Protein AF-A0A1E5WFD7-F1 (afdb_monomer)

Organism: NCBI:txid888268

Solvent-accessible surface area (backbone atoms only — not comparable to full-atom values): 12133 Å² total; per-residue (Å²): 139,82,85,80,78,78,79,80,75,82,78,75,77,78,77,78,90,67,74,47,68,51,77,44,52,52,82,77,64,54,79,70,51,54,61,57,64,73,67,52,56,92,53,47,48,76,47,72,41,74,71,64,92,62,88,88,55,60,92,83,55,53,69,64,49,52,51,46,49,49,51,62,66,36,44,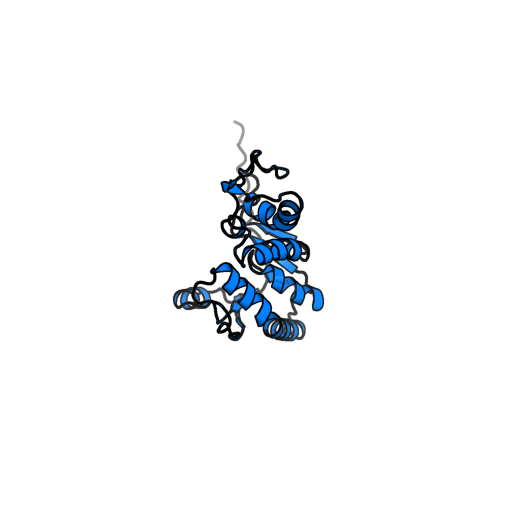66,55,52,43,54,51,53,51,55,41,50,73,37,97,84,40,63,85,63,45,76,29,47,77,80,36,33,69,54,35,59,48,29,58,78,69,74,30,51,23,30,34,40,33,88,57,56,70,67,61,53,51,50,42,51,39,30,48,54,50,57,74,78,47,89,70,49,34,61,70,48,92,64,59,47,77,50,92,98,52,74,74,38,50,36,65,74,50,64,73,64,56,59,41,75,85,44,82,45,20,65,52,49,34,49,47,14,60,31,52,73,62,40,79,44,77,48,61,68,73,58,92,93,109

Secondary structure (DSSP, 8-state):
-PPPPPPPPPPPP------EEEEEEGGG--HHHHHHHHT--TTEEEEEEPP---TTS-TT--HHHHHHHHHHHTHHHHHHHHHHHHTSTT--S-EEEETT-GGGHHHHHHHT--EEEEESS-HHHHHHHHHHHHHHHH--S-GGG-SS-B--TTS--B-GGGS-GGGS-TTSTHHHHHHHHHHHGGG-SEEEES--TT-

Foldseek 3Di:
DDDDDDDDDDDDPDPDPAAEEAEEEPVPDDPVVVVVQVPDDPSYHYDYQYDDDDPPDDPPADPLVVLLVSLQRSLVSLLVVLVVQCPDPSHAQAAEAELSNLVNLVSCVVVVHAYEYEYADDPVLSQCLLCLLVCVVVDDDFQQPDPFFDDDVPDDTHRSVRHDPLRRDCPRPSSVVSSVSSVSNVSHPYYHYPDDPVD

Nearest PDB structures (foldseek):
  6su7-assembly2_B  TM=9.055E-01  e=6.006E-18  Persicaria tinctoria
  5nlm-assembly1_A  TM=9.200E-01  e=1.349E-17  Persicaria tinctoria
  6su7-assembly4_D  TM=9.038E-01  e=6.802E-18  Persicaria tinctoria
  6su7-assembly3_C  TM=9.141E-01  e=2.513E-17  Persicaria tinctoria
  6su6-assembly1_A  TM=9.104E-01  e=4.134E-17  Persicaria tinctoria

Mean predicted aligned error: 6.5 Å

Structure (mmCIF, N/CA/C/O backbone):
data_AF-A0A1E5WFD7-F1
#
_entry.id   AF-A0A1E5WFD7-F1
#
loop_
_atom_site.group_PDB
_atom_site.id
_atom_site.type_symbol
_atom_site.label_atom_id
_atom_site.label_alt_id
_atom_site.label_comp_id
_atom_site.label_asym_id
_atom_site.label_entity_id
_atom_site.label_seq_id
_atom_site.pdbx_PDB_ins_code
_atom_site.Cartn_x
_atom_site.Cartn_y
_atom_site.Cartn_z
_atom_site.occupancy
_atom_site.B_iso_or_equiv
_atom_site.auth_seq_id
_atom_site.auth_comp_id
_atom_site.auth_asym_id
_atom_site.auth_atom_id
_atom_site.pdbx_PDB_model_num
ATOM 1 N N . MET A 1 1 ? -46.284 -15.825 -39.520 1.00 42.00 1 MET A N 1
ATOM 2 C CA . MET A 1 1 ? -44.933 -16.417 -39.403 1.00 42.00 1 MET A CA 1
ATOM 3 C C . MET A 1 1 ? -43.915 -15.285 -39.326 1.00 42.00 1 MET A C 1
ATOM 5 O O . MET A 1 1 ? -43.498 -14.784 -40.360 1.00 42.00 1 MET A O 1
ATOM 9 N N . GLY A 1 2 ? -43.593 -14.813 -38.119 1.00 42.94 2 GLY A N 1
ATOM 10 C CA . GLY A 1 2 ? -42.556 -13.797 -37.905 1.00 42.94 2 GLY A CA 1
ATOM 11 C C . GLY A 1 2 ? -41.235 -14.486 -37.580 1.00 42.94 2 GLY A C 1
ATOM 12 O O . GLY A 1 2 ? -41.178 -15.256 -36.626 1.00 42.94 2 GLY A O 1
ATOM 13 N N . ARG A 1 3 ? -40.200 -14.274 -38.401 1.00 46.56 3 ARG A N 1
ATOM 14 C CA . ARG A 1 3 ? -38.854 -14.805 -38.147 1.00 46.56 3 ARG A CA 1
ATOM 15 C C . ARG A 1 3 ? -38.236 -14.051 -36.972 1.00 46.56 3 ARG A C 1
ATOM 17 O O . ARG A 1 3 ? -38.082 -12.836 -37.035 1.00 46.56 3 ARG A O 1
ATOM 24 N N . GLN A 1 4 ? -37.886 -14.784 -35.924 1.00 46.12 4 GLN A N 1
ATOM 25 C CA . GLN A 1 4 ? -37.146 -14.269 -34.781 1.00 46.12 4 GLN A CA 1
ATOM 26 C C . GLN A 1 4 ? -35.671 -14.156 -35.184 1.00 46.12 4 GLN A C 1
ATOM 28 O O . GLN A 1 4 ? -35.048 -15.151 -35.555 1.00 46.12 4 GLN A O 1
ATOM 33 N N . ALA A 1 5 ? -35.150 -12.930 -35.198 1.00 55.56 5 ALA A N 1
ATOM 34 C CA . ALA A 1 5 ? -33.747 -12.663 -35.478 1.00 55.56 5 ALA A CA 1
ATOM 35 C C . ALA A 1 5 ? -32.891 -13.198 -34.325 1.00 55.56 5 ALA A C 1
ATOM 37 O O . ALA A 1 5 ? -33.156 -12.927 -33.154 1.00 55.56 5 ALA A O 1
ATOM 38 N N . THR A 1 6 ? -31.886 -13.993 -34.671 1.00 55.56 6 THR A N 1
ATOM 39 C CA . THR A 1 6 ? -30.896 -14.529 -33.740 1.00 55.56 6 THR A CA 1
ATOM 40 C C . THR A 1 6 ? -30.036 -13.369 -33.221 1.00 55.56 6 THR A C 1
ATOM 42 O O . THR A 1 6 ? -29.597 -12.555 -34.036 1.00 55.56 6 THR A O 1
ATOM 45 N N . PRO A 1 7 ? -29.801 -13.245 -31.902 1.00 57.97 7 PRO A N 1
ATOM 46 C CA . PRO A 1 7 ? -2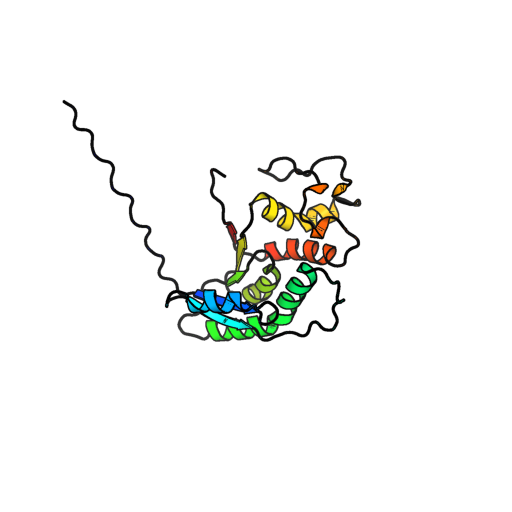8.937 -12.195 -31.376 1.00 57.97 7 PRO A CA 1
ATOM 47 C C . PRO A 1 7 ? -27.492 -12.392 -31.867 1.00 57.97 7 PRO A C 1
ATOM 49 O O . PRO A 1 7 ? -27.064 -13.538 -32.047 1.00 57.97 7 PRO A O 1
ATOM 52 N N . PRO A 1 8 ? -26.738 -11.302 -32.105 1.00 56.16 8 PRO A N 1
ATOM 53 C CA . PRO A 1 8 ? -25.340 -11.399 -32.497 1.00 56.16 8 PRO A CA 1
ATOM 54 C C . PRO A 1 8 ? -24.533 -12.090 -31.394 1.00 56.16 8 PRO A C 1
ATOM 56 O O . PRO A 1 8 ? -24.777 -11.892 -30.202 1.00 56.16 8 PRO A O 1
ATOM 59 N N . ALA A 1 9 ? -23.582 -12.927 -31.809 1.00 54.81 9 ALA A N 1
ATOM 60 C CA . ALA A 1 9 ? -22.639 -13.560 -30.900 1.00 54.81 9 ALA A CA 1
ATOM 61 C C . ALA A 1 9 ? -21.872 -12.484 -30.108 1.00 54.81 9 ALA A C 1
ATOM 63 O O . ALA A 1 9 ? -21.576 -11.428 -30.674 1.00 54.81 9 ALA A O 1
ATOM 64 N N . PRO A 1 10 ? -21.538 -12.733 -28.830 1.00 54.09 10 PRO A N 1
ATOM 65 C CA . PRO A 1 10 ? -20.764 -11.786 -28.042 1.00 54.09 10 PRO A CA 1
ATOM 66 C C . PRO A 1 10 ? -19.432 -11.508 -28.744 1.00 54.09 10 PRO A C 1
ATOM 68 O O . PRO A 1 10 ? -18.688 -12.435 -29.080 1.00 54.09 10 PRO A O 1
ATOM 71 N N . GLU A 1 11 ? -19.150 -10.228 -28.983 1.00 48.81 11 GLU A N 1
ATOM 72 C CA . GLU A 1 11 ? -17.837 -9.770 -29.425 1.00 48.81 11 GLU A CA 1
ATOM 73 C C . GLU A 1 11 ? -16.795 -10.292 -28.433 1.00 48.81 11 GLU A C 1
ATOM 75 O O . GLU A 1 11 ? -16.902 -10.079 -27.222 1.00 48.81 11 GLU A O 1
ATOM 80 N N . LYS A 1 12 ? -15.795 -11.025 -28.938 1.00 46.66 12 LYS A N 1
ATOM 81 C CA . LYS A 1 12 ? -14.638 -11.393 -28.122 1.00 46.66 12 LYS A CA 1
ATOM 82 C C . LYS A 1 12 ? -14.028 -10.092 -27.597 1.00 46.66 12 LYS A C 1
ATOM 84 O O . LYS A 1 12 ? -13.727 -9.231 -28.426 1.00 46.66 12 LYS A O 1
ATOM 89 N N . PRO A 1 13 ? -13.807 -9.946 -26.279 1.00 46.72 13 PRO A N 1
ATOM 90 C CA . PRO A 1 13 ? -13.115 -8.778 -25.764 1.00 46.72 13 PRO A CA 1
ATOM 91 C C . PRO A 1 13 ? -11.770 -8.684 -26.481 1.00 46.72 13 PRO A C 1
ATOM 93 O O . PRO A 1 13 ? -11.020 -9.664 -26.541 1.00 46.72 13 PRO A O 1
ATOM 96 N N . SER A 1 14 ? -11.494 -7.531 -27.090 1.00 46.81 14 SER A N 1
ATOM 97 C CA . SER A 1 14 ? -10.182 -7.243 -27.651 1.00 46.81 14 SER A CA 1
ATOM 98 C C . SER A 1 14 ? -9.171 -7.420 -26.526 1.00 46.81 14 SER A C 1
ATOM 100 O O . SER A 1 14 ? -9.198 -6.660 -25.557 1.00 46.81 14 SER A O 1
ATOM 102 N N . ALA A 1 15 ? -8.323 -8.444 -26.606 1.00 60.88 15 ALA A N 1
ATOM 103 C CA . ALA A 1 15 ? -7.254 -8.616 -25.638 1.00 60.88 15 ALA A CA 1
ATOM 104 C C . ALA A 1 15 ? -6.396 -7.348 -25.687 1.00 60.88 15 ALA A C 1
ATOM 106 O O . ALA A 1 15 ? -5.788 -7.051 -26.717 1.00 60.88 15 ALA A O 1
ATOM 107 N N . HIS A 1 16 ? -6.400 -6.566 -24.609 1.00 62.38 16 HIS A N 1
ATOM 108 C CA . HIS A 1 16 ? -5.497 -5.433 -24.501 1.00 62.38 16 HIS A CA 1
ATOM 109 C C . HIS A 1 16 ? -4.071 -5.983 -24.582 1.00 62.38 16 HIS A C 1
ATOM 111 O O . HIS A 1 16 ? -3.654 -6.773 -23.737 1.00 62.38 16 HIS A O 1
ATOM 117 N N . VAL A 1 17 ? -3.340 -5.614 -25.633 1.00 77.50 17 VAL A N 1
ATOM 118 C CA . VAL A 1 17 ? -1.953 -6.043 -25.824 1.00 77.50 17 VAL A CA 1
ATOM 119 C C . VAL A 1 17 ? -1.075 -5.143 -24.961 1.00 77.50 17 VAL A C 1
ATOM 121 O O . VAL A 1 17 ? -0.562 -4.131 -25.429 1.00 77.50 17 VAL A O 1
ATOM 124 N N . PHE A 1 18 ? -0.945 -5.483 -23.681 1.00 85.06 18 PHE A N 1
ATOM 125 C CA . PHE A 1 18 ? 0.038 -4.878 -22.787 1.00 85.06 18 PHE A CA 1
ATOM 126 C C . PHE A 1 18 ? 1.002 -5.940 -22.264 1.00 85.06 18 PHE A C 1
ATOM 128 O O . PHE A 1 18 ? 0.653 -7.112 -22.109 1.00 85.06 18 PHE A O 1
ATOM 135 N N . THR A 1 19 ? 2.235 -5.519 -22.003 1.00 93.56 19 THR A N 1
ATOM 136 C CA . THR A 1 19 ? 3.208 -6.302 -21.242 1.00 93.56 19 THR A CA 1
ATOM 137 C C . THR A 1 19 ? 3.147 -5.892 -19.781 1.00 93.56 19 THR A C 1
ATOM 139 O O . THR A 1 19 ? 2.908 -4.723 -19.479 1.00 93.56 19 THR A O 1
ATOM 142 N N . ALA A 1 20 ? 3.408 -6.826 -18.876 1.00 95.56 20 ALA A N 1
ATOM 143 C CA . ALA A 1 20 ? 3.453 -6.551 -17.447 1.00 95.56 20 ALA A CA 1
ATOM 144 C C . ALA A 1 20 ? 4.759 -7.054 -16.831 1.00 95.56 20 ALA A C 1
ATOM 146 O O . ALA A 1 20 ? 5.360 -8.023 -17.300 1.00 95.56 20 ALA A O 1
ATOM 147 N N . THR A 1 21 ? 5.174 -6.409 -15.746 1.00 96.69 21 THR A N 1
ATOM 148 C CA . THR A 1 21 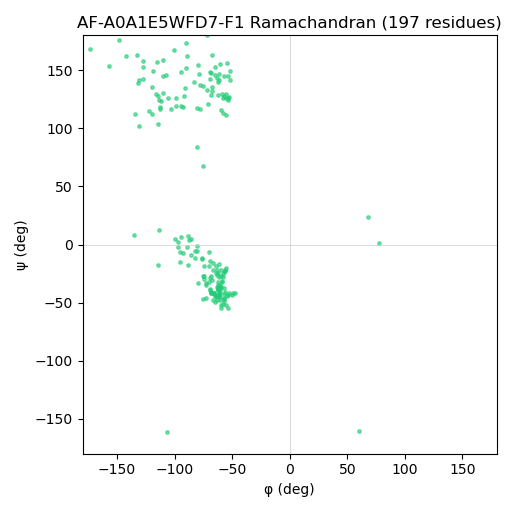? 6.221 -6.916 -14.860 1.00 96.69 21 THR A CA 1
ATOM 149 C C . THR A 1 21 ? 5.633 -7.031 -13.466 1.00 96.69 21 THR A C 1
ATOM 151 O O . THR A 1 21 ? 5.273 -6.023 -12.862 1.00 96.69 21 THR A O 1
ATOM 154 N N . LEU A 1 22 ? 5.522 -8.255 -12.958 1.00 96.19 22 LEU A N 1
ATOM 155 C CA . LEU A 1 22 ? 5.117 -8.496 -11.582 1.00 96.19 22 LEU A CA 1
ATOM 156 C C . LEU A 1 22 ? 6.328 -8.300 -10.669 1.00 96.19 22 LEU A C 1
ATOM 158 O O . LEU A 1 22 ? 7.329 -9.007 -10.794 1.00 96.19 22 LEU A O 1
ATOM 162 N N . VAL A 1 23 ? 6.236 -7.321 -9.774 1.00 96.62 23 VAL A N 1
ATOM 163 C CA . VAL A 1 23 ? 7.294 -6.996 -8.816 1.00 96.62 23 VAL A CA 1
ATOM 164 C C . VAL A 1 23 ? 6.957 -7.633 -7.474 1.00 96.62 23 VAL A C 1
ATOM 166 O O . VAL A 1 23 ? 5.927 -7.320 -6.884 1.00 96.62 23 VAL A O 1
ATOM 169 N N . THR A 1 24 ? 7.816 -8.524 -6.987 1.00 95.38 24 THR A N 1
ATOM 170 C CA . THR A 1 24 ? 7.632 -9.225 -5.708 1.00 95.38 24 THR A CA 1
ATOM 171 C C . THR A 1 24 ? 8.712 -8.839 -4.705 1.00 95.38 24 THR A C 1
ATOM 173 O O . THR A 1 24 ? 9.811 -8.440 -5.084 1.00 95.38 24 THR A O 1
ATOM 176 N N . TYR A 1 25 ? 8.437 -9.004 -3.413 1.00 95.75 25 TYR A N 1
ATOM 177 C CA . TYR A 1 25 ? 9.405 -8.766 -2.339 1.00 95.75 25 TYR A CA 1
ATOM 178 C C . TYR A 1 25 ? 10.020 -10.091 -1.892 1.00 95.75 25 TYR A C 1
ATOM 180 O O . TYR A 1 25 ? 9.277 -10.997 -1.517 1.00 95.75 25 TYR A O 1
ATOM 188 N N . ALA A 1 26 ? 11.352 -10.208 -1.890 1.00 94.38 26 ALA A N 1
ATOM 189 C CA . ALA A 1 26 ? 12.025 -11.434 -1.448 1.00 94.38 26 ALA A CA 1
ATOM 190 C C . ALA A 1 26 ? 11.623 -11.839 -0.016 1.00 94.38 26 ALA A C 1
ATOM 192 O O . ALA A 1 26 ? 11.297 -13.001 0.212 1.00 94.38 26 ALA A O 1
ATOM 193 N N . ASN A 1 27 ? 11.497 -10.865 0.901 1.00 94.25 27 ASN A N 1
ATOM 194 C CA . ASN A 1 27 ? 11.049 -11.083 2.286 1.00 94.25 27 ASN A CA 1
ATOM 195 C C . ASN A 1 27 ? 9.674 -11.767 2.415 1.00 94.25 27 ASN A C 1
ATOM 197 O O . ASN A 1 27 ? 9.360 -12.293 3.478 1.00 94.25 27 ASN A O 1
ATOM 201 N N . LEU A 1 28 ? 8.828 -11.686 1.382 1.00 89.69 28 LEU A N 1
ATOM 202 C CA . LEU A 1 28 ? 7.449 -12.188 1.379 1.00 89.69 28 LEU A CA 1
ATOM 203 C C . LEU A 1 28 ? 7.269 -13.362 0.398 1.00 89.69 28 LEU A C 1
ATOM 205 O O . LEU A 1 28 ? 6.142 -13.731 0.067 1.00 89.69 28 LEU A O 1
ATOM 209 N N . SER A 1 29 ? 8.367 -13.933 -0.112 1.00 86.44 29 SER A N 1
ATOM 210 C CA . SER A 1 29 ? 8.322 -15.061 -1.044 1.00 86.44 29 SER A CA 1
ATOM 211 C C . SER A 1 29 ? 8.074 -16.390 -0.323 1.00 86.44 29 SER A C 1
ATOM 213 O O . SER A 1 29 ? 8.551 -16.612 0.786 1.00 86.44 29 SER A O 1
ATOM 215 N N . SER A 1 30 ? 7.358 -17.300 -0.983 1.00 81.06 30 SER A N 1
ATOM 216 C CA . SER A 1 30 ? 7.124 -18.675 -0.534 1.00 81.06 30 SER A CA 1
ATOM 217 C C . SER A 1 30 ? 7.380 -19.657 -1.684 1.00 81.06 30 SER A C 1
ATOM 219 O O . SER A 1 30 ? 7.403 -19.264 -2.854 1.00 81.06 30 SER A O 1
ATOM 221 N N . ALA A 1 31 ? 7.558 -20.945 -1.369 1.00 76.12 31 ALA A N 1
ATOM 222 C CA . ALA A 1 31 ? 7.764 -21.989 -2.379 1.00 76.12 31 ALA A CA 1
ATOM 223 C C . ALA A 1 31 ? 6.615 -22.047 -3.406 1.00 76.12 31 ALA A C 1
ATOM 225 O O . ALA A 1 31 ? 6.857 -22.199 -4.606 1.00 76.12 31 ALA A O 1
ATOM 226 N N . ASP A 1 32 ? 5.379 -21.839 -2.950 1.00 76.12 32 ASP A N 1
ATOM 227 C CA . ASP A 1 32 ? 4.180 -21.899 -3.788 1.00 76.12 32 ASP A CA 1
ATOM 228 C C . ASP A 1 32 ? 4.125 -20.751 -4.809 1.00 76.12 32 ASP A C 1
ATOM 230 O O . ASP A 1 32 ? 3.656 -20.939 -5.939 1.00 76.12 32 ASP A O 1
ATOM 234 N N . HIS A 1 33 ? 4.691 -19.583 -4.472 1.00 78.19 33 HIS A N 1
ATOM 235 C CA . HIS A 1 33 ? 4.773 -18.447 -5.394 1.00 78.19 33 HIS A CA 1
ATOM 236 C C . HIS A 1 33 ? 5.608 -18.785 -6.633 1.00 78.19 33 HIS A C 1
ATOM 238 O O . HIS A 1 33 ? 5.229 -18.417 -7.744 1.00 78.19 33 HIS A O 1
ATOM 244 N N . HIS A 1 34 ? 6.704 -19.537 -6.483 1.00 75.62 34 HIS A N 1
ATOM 245 C CA . HIS A 1 34 ? 7.595 -19.856 -7.601 1.00 75.62 34 HIS A CA 1
ATOM 246 C C . HIS A 1 34 ? 6.902 -20.664 -8.703 1.00 75.62 34 HIS A C 1
ATOM 248 O O . HIS A 1 34 ? 7.122 -20.393 -9.882 1.00 75.62 34 HIS A O 1
ATOM 254 N N . SER A 1 35 ? 6.034 -21.612 -8.335 1.00 79.50 35 SER A N 1
ATOM 255 C CA . SER A 1 35 ? 5.286 -22.419 -9.309 1.00 79.50 35 SER A CA 1
ATOM 256 C C . SER A 1 35 ? 4.296 -21.577 -10.121 1.00 79.50 35 SER A C 1
ATOM 258 O O . SER A 1 35 ? 4.221 -21.700 -11.343 1.00 79.50 35 SER A O 1
ATOM 260 N N . THR A 1 36 ? 3.602 -20.654 -9.452 1.00 84.19 36 THR A N 1
ATOM 261 C CA . THR A 1 36 ? 2.635 -19.747 -10.081 1.00 84.19 36 THR A CA 1
ATOM 262 C C . THR A 1 36 ? 3.347 -18.781 -11.026 1.00 84.19 36 THR A C 1
ATOM 264 O O . THR A 1 36 ? 2.960 -18.659 -12.188 1.00 84.19 36 THR A O 1
ATOM 267 N N . LEU A 1 37 ? 4.437 -18.157 -10.565 1.00 87.12 37 LEU A N 1
ATOM 268 C CA . LEU A 1 37 ? 5.242 -17.222 -11.357 1.00 87.12 37 LEU A CA 1
ATOM 269 C C . LEU A 1 37 ? 5.887 -17.886 -12.583 1.00 87.12 37 LEU A C 1
ATOM 271 O O . LEU A 1 37 ? 5.984 -17.263 -13.637 1.00 87.12 37 LEU A O 1
ATOM 275 N N . ALA A 1 38 ? 6.284 -19.157 -12.477 1.00 84.44 38 ALA A N 1
ATOM 276 C CA . ALA A 1 38 ? 6.855 -19.911 -13.594 1.00 84.44 38 ALA A CA 1
ATOM 277 C C . ALA A 1 38 ? 5.832 -20.244 -14.698 1.00 84.44 38 ALA A C 1
ATOM 279 O O . ALA A 1 38 ? 6.227 -20.550 -15.821 1.00 84.44 38 ALA A O 1
ATOM 280 N N . SER A 1 39 ? 4.531 -20.184 -14.395 1.00 89.00 39 SER A N 1
ATOM 281 C CA . SER A 1 39 ? 3.442 -20.498 -15.334 1.00 89.00 39 SER A CA 1
ATOM 282 C C . SER A 1 39 ? 2.862 -19.274 -16.059 1.00 89.00 39 SER A C 1
ATOM 284 O O . SER A 1 39 ? 1.861 -19.388 -16.768 1.00 89.00 39 SER A O 1
ATOM 286 N N . LEU A 1 40 ? 3.469 -18.096 -15.876 1.00 92.12 40 LEU A N 1
ATOM 287 C CA . LEU A 1 40 ? 2.955 -16.842 -16.419 1.00 92.12 40 LEU A CA 1
ATOM 288 C C . LEU A 1 40 ? 3.048 -16.781 -17.959 1.00 92.12 40 LEU A C 1
ATOM 290 O O . LEU A 1 40 ? 3.979 -17.330 -18.555 1.00 92.12 40 LEU A O 1
ATOM 294 N N . PRO A 1 41 ? 2.104 -16.092 -18.631 1.00 92.19 41 PRO A N 1
ATOM 295 C CA . PRO A 1 41 ? 2.158 -15.897 -20.076 1.00 92.19 41 PRO A CA 1
ATOM 296 C C . PRO A 1 41 ? 3.425 -15.143 -20.519 1.00 92.19 41 PRO A C 1
ATOM 298 O O . PRO A 1 41 ? 3.925 -14.312 -19.765 1.00 92.19 41 PRO A O 1
ATOM 301 N N . PRO A 1 42 ? 3.888 -15.301 -21.776 1.00 90.38 42 PRO A N 1
ATOM 302 C CA . PRO A 1 42 ? 5.117 -14.658 -22.263 1.00 90.38 42 PRO A CA 1
ATOM 303 C C . PRO A 1 42 ? 5.130 -13.123 -22.207 1.00 90.38 42 PRO A C 1
ATOM 305 O O . PRO A 1 42 ? 6.196 -12.515 -22.233 1.00 90.38 42 PRO A O 1
ATOM 308 N N . CYS A 1 43 ? 3.959 -12.479 -22.162 1.00 90.94 43 CYS A N 1
ATOM 309 C CA . CYS A 1 43 ? 3.842 -11.026 -22.019 1.00 90.94 43 CYS A CA 1
ATOM 310 C C . CYS A 1 43 ? 4.010 -10.534 -20.570 1.00 90.94 43 CYS A C 1
ATOM 312 O O . CYS A 1 43 ? 4.031 -9.323 -20.343 1.00 90.94 43 CYS A O 1
ATOM 314 N N . VAL A 1 44 ? 4.128 -11.445 -19.599 1.00 94.81 44 VAL A N 1
ATOM 315 C CA . VAL A 1 44 ? 4.312 -11.132 -18.184 1.00 94.81 44 VAL A CA 1
ATOM 316 C C . VAL A 1 44 ? 5.705 -11.574 -17.750 1.00 94.81 44 VAL A C 1
ATOM 318 O O . VAL A 1 44 ? 6.055 -12.748 -17.781 1.00 94.81 44 VAL A O 1
ATOM 321 N N . SER A 1 45 ? 6.501 -10.602 -17.326 1.00 94.12 45 SER A N 1
ATOM 322 C CA . SER A 1 45 ? 7.814 -10.803 -16.717 1.00 94.12 45 SER A CA 1
ATOM 323 C C . SER A 1 45 ? 7.726 -10.671 -15.197 1.00 94.12 45 SER A C 1
ATOM 325 O O . SER A 1 45 ? 6.730 -10.186 -14.658 1.00 94.12 45 SER A O 1
ATOM 327 N N . THR A 1 46 ? 8.777 -11.077 -14.491 1.00 95.31 46 THR A N 1
ATOM 328 C CA . THR A 1 46 ? 8.861 -10.968 -13.029 1.00 95.31 46 THR A CA 1
ATOM 329 C C . THR A 1 46 ? 10.143 -10.265 -12.615 1.00 95.31 46 THR A C 1
ATOM 331 O O . THR A 1 46 ? 11.198 -10.518 -13.197 1.00 95.31 46 THR A O 1
ATOM 334 N N . ALA A 1 47 ? 10.072 -9.444 -11.574 1.00 95.62 47 ALA A N 1
ATOM 335 C CA . ALA A 1 47 ? 11.230 -8.856 -10.914 1.00 95.62 47 ALA A CA 1
ATOM 336 C C . ALA A 1 47 ? 11.104 -9.044 -9.400 1.00 95.62 47 ALA A C 1
ATOM 338 O O . ALA A 1 47 ? 10.024 -8.881 -8.838 1.00 95.62 47 ALA A O 1
ATOM 339 N N . VAL A 1 48 ? 12.210 -9.371 -8.736 1.00 96.50 48 VAL A N 1
ATOM 340 C CA . VAL A 1 48 ? 12.237 -9.570 -7.283 1.00 96.50 48 VAL A CA 1
ATOM 341 C C . VAL A 1 48 ? 13.044 -8.445 -6.652 1.00 96.50 48 VAL A C 1
ATOM 343 O O . VAL A 1 48 ? 14.201 -8.229 -7.011 1.00 96.50 48 VAL A O 1
ATOM 346 N N . LEU A 1 49 ? 12.435 -7.720 -5.717 1.00 97.81 49 LEU A N 1
ATOM 347 C CA . LEU A 1 49 ? 13.129 -6.731 -4.907 1.00 97.81 49 LEU A CA 1
ATOM 348 C C . LEU A 1 49 ? 13.977 -7.446 -3.843 1.00 97.81 49 LEU A C 1
ATOM 350 O O . LEU A 1 49 ? 13.473 -8.391 -3.224 1.00 97.81 49 LEU A O 1
ATOM 354 N N . PRO A 1 50 ? 15.232 -7.006 -3.622 1.00 97.56 50 PRO A N 1
ATOM 355 C CA . PRO A 1 50 ? 16.108 -7.570 -2.602 1.00 97.56 50 PRO A CA 1
ATOM 356 C C . PRO A 1 50 ? 15.482 -7.561 -1.209 1.00 97.56 50 PRO A C 1
ATOM 358 O O . PRO A 1 50 ? 14.618 -6.733 -0.909 1.00 97.56 50 PRO A O 1
ATOM 361 N N . GLU A 1 51 ? 15.959 -8.464 -0.354 1.00 97.06 51 GLU A N 1
ATOM 362 C CA . GLU A 1 51 ? 15.550 -8.483 1.044 1.00 97.06 51 GLU A CA 1
ATOM 363 C C . GLU A 1 51 ? 15.959 -7.198 1.762 1.00 97.06 51 GLU A C 1
ATOM 365 O O . GLU A 1 51 ? 17.063 -6.677 1.590 1.00 97.06 51 GLU A O 1
ATOM 370 N N . VAL A 1 52 ? 15.060 -6.717 2.611 1.00 97.94 52 VAL A N 1
ATOM 371 C CA . VAL A 1 52 ? 15.325 -5.633 3.554 1.00 97.94 52 VAL A CA 1
ATOM 372 C C . VAL A 1 52 ? 15.418 -6.200 4.971 1.00 97.94 52 VAL A C 1
ATOM 374 O O . VAL A 1 52 ? 14.708 -7.163 5.278 1.00 97.94 52 VAL A O 1
ATOM 377 N N . PRO A 1 53 ? 16.267 -5.634 5.849 1.00 97.25 53 PRO A N 1
ATOM 378 C CA . PRO A 1 53 ? 16.379 -6.106 7.227 1.00 97.25 53 PRO A CA 1
ATOM 379 C C . PRO A 1 53 ? 15.037 -5.943 7.943 1.00 97.25 53 PRO A C 1
ATOM 381 O O . PRO A 1 53 ? 14.317 -4.984 7.661 1.00 97.25 53 PRO A O 1
ATOM 384 N N . LEU A 1 54 ? 14.713 -6.856 8.861 1.00 97.00 54 LEU A N 1
ATOM 385 C CA . LEU A 1 54 ? 13.517 -6.825 9.722 1.00 97.00 54 LEU A CA 1
ATOM 386 C C . LEU A 1 54 ? 13.843 -7.163 11.190 1.00 97.00 54 LEU A C 1
ATOM 388 O O . LEU A 1 54 ? 12.928 -7.339 11.990 1.00 97.00 54 LEU A O 1
ATOM 392 N N . ASP A 1 55 ? 15.129 -7.265 11.538 1.00 96.12 55 ASP A N 1
ATOM 393 C CA . ASP A 1 55 ? 15.610 -7.758 12.839 1.00 96.12 55 ASP A CA 1
ATOM 394 C C . ASP A 1 55 ? 15.252 -6.836 14.016 1.00 96.12 55 ASP A C 1
ATOM 396 O O . ASP A 1 55 ? 15.333 -7.231 15.176 1.00 96.12 55 ASP A O 1
ATOM 400 N N . ASP A 1 56 ? 14.861 -5.596 13.722 1.00 96.12 56 ASP A N 1
ATOM 401 C CA . ASP A 1 56 ? 14.410 -4.604 14.694 1.00 96.12 56 ASP A CA 1
ATOM 402 C C . ASP A 1 56 ? 12.914 -4.710 15.030 1.00 96.12 56 ASP A C 1
ATOM 404 O O . ASP A 1 56 ? 12.446 -4.040 15.951 1.00 96.12 56 ASP A O 1
ATOM 408 N N . LEU A 1 57 ? 12.151 -5.534 14.302 1.00 95.94 57 LEU A N 1
ATOM 409 C CA . LEU A 1 57 ? 10.746 -5.779 14.610 1.00 95.94 57 LEU A CA 1
ATOM 410 C C . LEU A 1 57 ? 10.599 -6.848 15.707 1.00 95.94 57 LEU A C 1
ATOM 412 O O . LEU A 1 57 ? 11.275 -7.878 15.648 1.00 95.94 57 LEU A O 1
ATOM 416 N N . PRO A 1 58 ? 9.657 -6.677 16.654 1.00 95.25 58 PRO A N 1
ATOM 417 C CA . PRO A 1 58 ? 9.298 -7.728 17.602 1.00 95.25 58 PRO A CA 1
ATOM 418 C C . PRO A 1 58 ? 8.932 -9.042 16.900 1.00 95.25 58 PRO A C 1
ATOM 420 O O . PRO A 1 58 ? 8.328 -9.045 15.824 1.00 95.25 58 PRO A O 1
ATOM 423 N N . THR A 1 59 ? 9.262 -10.183 17.507 1.00 93.00 59 THR A N 1
ATOM 424 C CA . THR A 1 59 ? 8.941 -11.507 16.943 1.00 93.00 59 THR A CA 1
ATOM 425 C C . THR A 1 59 ? 7.433 -11.702 16.770 1.00 93.00 59 THR A C 1
ATOM 427 O O . THR A 1 59 ? 6.989 -12.278 15.779 1.00 93.00 59 THR A O 1
ATOM 430 N N . ASP A 1 60 ? 6.645 -11.153 17.686 1.00 94.25 60 ASP A N 1
ATOM 431 C CA . ASP A 1 60 ? 5.183 -11.147 17.696 1.00 94.25 60 ASP A CA 1
ATOM 432 C C . ASP A 1 60 ? 4.566 -9.952 16.950 1.00 94.25 60 ASP A C 1
ATOM 434 O O . ASP A 1 60 ? 3.348 -9.784 16.968 1.00 94.25 60 ASP A O 1
ATOM 438 N N . ALA A 1 61 ? 5.371 -9.142 16.248 1.00 94.94 61 ALA A N 1
ATOM 439 C CA . ALA A 1 61 ? 4.849 -8.063 15.423 1.00 94.94 61 ALA A CA 1
ATOM 440 C C . ALA A 1 61 ? 3.838 -8.607 14.410 1.00 94.94 61 ALA A C 1
ATOM 442 O O . ALA A 1 61 ? 4.128 -9.546 13.654 1.00 94.94 61 ALA A O 1
ATOM 443 N N . ARG A 1 62 ? 2.672 -7.956 14.376 1.00 95.94 62 ARG A N 1
ATOM 444 C CA . ARG A 1 62 ? 1.581 -8.263 13.458 1.00 95.94 62 ARG A CA 1
ATOM 445 C C . ARG A 1 62 ? 2.044 -8.318 12.002 1.00 95.94 62 ARG A C 1
ATOM 447 O O . ARG A 1 62 ? 2.965 -7.605 11.589 1.00 95.94 62 ARG A O 1
ATOM 454 N N . ILE A 1 63 ? 1.384 -9.157 11.205 1.00 95.12 63 ILE A N 1
ATOM 455 C CA . ILE A 1 63 ? 1.776 -9.396 9.812 1.00 95.12 63 ILE A CA 1
ATOM 456 C C . ILE A 1 63 ? 1.722 -8.116 8.974 1.00 95.12 63 ILE A C 1
ATOM 458 O O . ILE A 1 63 ? 2.610 -7.876 8.159 1.00 95.12 63 ILE A O 1
ATOM 462 N N . GLU A 1 64 ? 0.747 -7.246 9.224 1.00 95.56 64 GLU A N 1
ATOM 463 C CA . GLU A 1 64 ? 0.603 -5.976 8.521 1.00 95.56 64 GLU A CA 1
ATOM 464 C C . GLU A 1 64 ? 1.781 -5.044 8.833 1.00 95.56 64 GLU A C 1
ATOM 466 O O . GLU A 1 64 ? 2.361 -4.467 7.917 1.00 95.56 64 GLU A O 1
ATOM 471 N N . THR A 1 65 ? 2.229 -4.978 10.094 1.00 96.75 65 THR A N 1
ATOM 472 C CA . THR A 1 65 ? 3.437 -4.228 10.485 1.00 96.75 65 THR A CA 1
ATOM 473 C C . THR A 1 65 ? 4.663 -4.704 9.708 1.00 96.75 65 THR A C 1
ATOM 475 O O . THR A 1 65 ? 5.446 -3.886 9.215 1.00 96.75 65 THR A O 1
ATOM 478 N N . ARG A 1 66 ? 4.819 -6.023 9.538 1.00 97.00 66 ARG A N 1
ATOM 479 C CA . ARG A 1 66 ? 5.918 -6.612 8.756 1.00 97.00 66 ARG A CA 1
ATOM 480 C C . ARG A 1 66 ? 5.812 -6.239 7.278 1.00 97.00 66 ARG A C 1
ATOM 482 O O . ARG A 1 66 ? 6.784 -5.736 6.719 1.00 97.00 66 ARG A O 1
ATOM 489 N N . ILE A 1 67 ? 4.637 -6.410 6.668 1.00 96.94 67 ILE A N 1
ATOM 490 C CA . ILE A 1 67 ? 4.386 -6.072 5.257 1.00 96.94 67 ILE A CA 1
ATOM 491 C C . ILE A 1 67 ? 4.670 -4.590 4.999 1.00 96.94 67 ILE A C 1
ATOM 493 O O . ILE A 1 67 ? 5.453 -4.256 4.111 1.00 96.94 67 ILE A O 1
ATOM 497 N N . PHE A 1 68 ? 4.101 -3.691 5.802 1.00 96.94 68 PHE A N 1
ATOM 498 C CA . PHE A 1 68 ? 4.281 -2.249 5.631 1.00 96.94 68 PHE A CA 1
ATOM 499 C C . PHE A 1 68 ? 5.743 -1.835 5.793 1.00 96.94 68 PHE A C 1
ATOM 501 O O . PHE A 1 68 ? 6.233 -0.981 5.051 1.00 96.94 68 PHE A O 1
ATOM 508 N N . THR A 1 69 ? 6.462 -2.465 6.724 1.00 97.12 69 THR A N 1
ATOM 509 C CA . THR A 1 69 ? 7.900 -2.238 6.907 1.00 97.12 69 THR A CA 1
ATOM 510 C C . THR A 1 69 ? 8.694 -2.681 5.681 1.00 97.12 69 THR A C 1
ATOM 512 O O . THR A 1 69 ? 9.537 -1.915 5.208 1.00 97.12 69 THR A O 1
ATOM 515 N N . VAL A 1 70 ? 8.397 -3.860 5.119 1.00 98.12 70 VAL A N 1
ATOM 516 C CA . VAL A 1 70 ? 9.034 -4.352 3.887 1.00 98.12 70 VAL A CA 1
ATOM 517 C C . VAL A 1 70 ? 8.793 -3.387 2.728 1.00 98.12 70 VAL A C 1
ATOM 519 O O . VAL A 1 70 ? 9.756 -2.933 2.111 1.00 98.12 70 VAL A O 1
ATOM 522 N N . VAL A 1 71 ? 7.533 -3.016 2.473 1.00 97.75 71 VAL A N 1
ATOM 523 C CA . VAL A 1 71 ? 7.160 -2.094 1.387 1.00 97.75 71 VAL A CA 1
ATOM 524 C C . VAL A 1 71 ? 7.933 -0.781 1.515 1.00 97.75 71 VAL A C 1
ATOM 526 O O . VAL A 1 71 ? 8.615 -0.382 0.571 1.00 97.75 71 VAL A O 1
ATOM 529 N N . LYS A 1 72 ? 7.901 -0.153 2.700 1.00 97.25 72 LYS A N 1
ATOM 530 C CA . LYS A 1 72 ? 8.585 1.121 2.974 1.00 97.25 72 LYS A CA 1
ATOM 531 C C . LYS A 1 72 ? 10.100 1.023 2.782 1.00 97.25 72 LYS A C 1
ATOM 533 O O . LYS A 1 72 ? 10.700 1.881 2.134 1.00 97.25 72 LYS A O 1
ATOM 538 N N . ARG A 1 73 ? 10.742 -0.008 3.339 1.00 98.00 73 ARG A N 1
ATOM 539 C CA . ARG A 1 73 ? 12.205 -0.178 3.262 1.00 98.00 73 ARG A CA 1
ATOM 540 C C . ARG A 1 73 ? 12.680 -0.519 1.856 1.00 98.00 73 ARG A C 1
ATOM 542 O O . ARG A 1 73 ? 13.784 -0.135 1.489 1.00 98.00 73 ARG A O 1
ATOM 549 N N . ALA A 1 74 ? 11.846 -1.171 1.054 1.00 98.31 74 ALA A N 1
ATOM 550 C CA . ALA A 1 74 ? 12.161 -1.532 -0.321 1.00 98.31 74 ALA A CA 1
ATOM 551 C C . ALA A 1 74 ? 11.978 -0.375 -1.325 1.00 98.31 74 ALA A C 1
ATOM 553 O O . ALA A 1 74 ? 12.290 -0.542 -2.505 1.00 98.31 74 ALA A O 1
ATOM 554 N N . HIS A 1 75 ? 11.535 0.815 -0.891 1.00 98.19 75 HIS A N 1
ATOM 555 C CA . HIS A 1 75 ? 11.391 1.992 -1.760 1.00 98.19 75 HIS A CA 1
ATOM 556 C C . HIS A 1 75 ? 12.640 2.320 -2.602 1.00 98.19 75 HIS A C 1
ATOM 558 O O . HIS A 1 75 ? 12.468 2.623 -3.784 1.00 98.19 75 HIS A O 1
ATOM 564 N N . PRO A 1 76 ? 13.885 2.277 -2.077 1.00 98.44 76 PRO A N 1
ATOM 565 C CA . PRO A 1 76 ? 15.072 2.520 -2.893 1.00 98.44 76 PRO A CA 1
ATOM 566 C C . PRO A 1 76 ? 15.215 1.494 -4.023 1.00 98.44 76 PRO A C 1
ATOM 568 O O . PRO A 1 76 ? 15.434 1.889 -5.164 1.00 98.44 76 PRO A O 1
ATOM 571 N N . HIS A 1 77 ? 14.998 0.209 -3.731 1.00 98.56 77 HIS A N 1
ATOM 572 C CA . HIS A 1 77 ? 15.073 -0.864 -4.723 1.00 98.56 77 HIS A CA 1
ATOM 573 C C . HIS A 1 77 ? 13.984 -0.736 -5.790 1.00 98.56 77 HIS A C 1
ATOM 575 O O . HIS A 1 77 ? 14.273 -0.832 -6.981 1.00 98.56 77 HIS A O 1
ATOM 581 N N . LEU A 1 78 ? 12.745 -0.450 -5.377 1.00 98.62 78 LEU A N 1
ATOM 582 C CA . LEU A 1 78 ? 11.642 -0.206 -6.304 1.00 98.62 78 LEU A CA 1
ATOM 583 C C . LEU A 1 78 ? 11.923 1.007 -7.200 1.00 98.62 78 LEU A C 1
ATOM 585 O O . LEU A 1 78 ? 11.684 0.961 -8.403 1.00 98.62 78 LEU A O 1
ATOM 589 N N . ARG A 1 79 ? 12.462 2.089 -6.630 1.00 98.62 79 ARG A N 1
ATOM 590 C CA . ARG A 1 79 ? 12.826 3.297 -7.379 1.00 98.62 79 ARG A CA 1
ATOM 591 C C . ARG A 1 79 ? 13.875 3.005 -8.441 1.00 98.62 79 ARG A C 1
ATOM 593 O O . ARG A 1 79 ? 13.746 3.501 -9.558 1.00 98.62 79 ARG A O 1
ATOM 600 N N . ASP A 1 80 ? 14.906 2.245 -8.097 1.00 98.50 80 ASP A N 1
ATOM 601 C CA . ASP A 1 80 ? 15.989 1.926 -9.024 1.00 98.50 80 ASP A CA 1
ATOM 602 C C . ASP A 1 80 ? 15.496 0.997 -10.146 1.00 98.50 80 ASP A C 1
ATOM 604 O O . ASP A 1 80 ? 15.797 1.241 -11.316 1.00 98.50 80 ASP A O 1
ATOM 608 N N . LEU A 1 81 ? 14.635 0.024 -9.817 1.00 98.50 81 LEU A N 1
ATOM 609 C CA . LEU A 1 81 ? 13.953 -0.825 -10.798 1.00 98.50 81 LEU A CA 1
ATOM 610 C C . LEU A 1 81 ? 13.091 0.001 -11.765 1.00 98.50 81 LEU A C 1
ATOM 612 O O . LEU A 1 81 ? 13.280 -0.078 -12.978 1.00 98.50 81 LEU A O 1
ATOM 616 N N . LEU A 1 82 ? 12.182 0.833 -11.249 1.00 98.38 82 LEU A N 1
ATOM 617 C CA . LEU A 1 82 ? 11.290 1.646 -12.083 1.00 98.38 82 LEU A CA 1
ATOM 618 C C . LEU A 1 82 ? 12.065 2.649 -12.948 1.00 98.38 82 LEU A C 1
ATOM 620 O O . LEU A 1 82 ? 11.709 2.857 -14.104 1.00 98.38 82 LEU A O 1
ATOM 624 N N . ARG A 1 83 ? 13.160 3.229 -12.439 1.00 98.31 83 ARG A N 1
ATOM 625 C CA . ARG A 1 83 ? 14.062 4.073 -13.244 1.00 98.31 83 ARG A CA 1
ATOM 626 C C . ARG A 1 83 ? 14.713 3.301 -14.384 1.00 98.31 83 ARG A C 1
ATOM 628 O O . ARG A 1 83 ? 14.780 3.819 -15.495 1.00 98.31 83 ARG A O 1
ATOM 635 N N . SER A 1 84 ? 15.180 2.080 -14.125 1.00 98.00 84 SER A N 1
ATOM 636 C CA . SER A 1 84 ? 15.745 1.220 -15.166 1.00 98.00 84 SER A CA 1
ATOM 637 C C . SER A 1 84 ? 14.708 0.889 -16.242 1.00 98.00 84 SER A C 1
ATOM 639 O O . SER A 1 84 ? 15.019 0.978 -17.429 1.00 98.00 84 SER A O 1
ATOM 641 N N . MET A 1 85 ? 13.467 0.590 -15.849 1.00 97.06 85 MET A N 1
ATOM 642 C CA . MET A 1 85 ? 12.373 0.323 -16.787 1.00 97.06 85 MET A CA 1
ATOM 643 C C . MET A 1 85 ? 11.987 1.565 -17.601 1.00 97.06 85 MET A C 1
ATOM 645 O O . MET A 1 85 ? 11.808 1.465 -18.812 1.00 97.06 85 MET A O 1
ATOM 649 N N . LEU A 1 86 ? 11.931 2.743 -16.972 1.00 97.31 86 LEU A N 1
ATOM 650 C CA . LEU A 1 86 ? 11.679 4.018 -17.653 1.00 97.31 86 LEU A CA 1
ATOM 651 C C . LEU A 1 86 ? 12.757 4.374 -18.684 1.00 97.31 86 LEU A C 1
ATOM 653 O O . LEU A 1 86 ? 12.450 5.007 -19.688 1.00 97.31 86 LEU A O 1
ATOM 657 N N . ALA A 1 87 ? 14.008 3.975 -18.448 1.00 96.81 87 ALA A N 1
ATOM 658 C CA . ALA A 1 87 ? 15.101 4.174 -19.398 1.00 96.81 87 ALA A CA 1
ATOM 659 C C . ALA A 1 87 ? 15.061 3.191 -20.585 1.00 96.81 87 ALA A C 1
ATOM 661 O O . ALA A 1 87 ? 15.796 3.371 -21.556 1.00 96.81 87 ALA A O 1
ATOM 662 N N . SER A 1 88 ? 14.230 2.146 -20.517 1.00 94.31 88 SER A N 1
ATOM 663 C CA . SER A 1 88 ? 14.038 1.207 -21.622 1.00 94.31 88 SER A CA 1
ATOM 664 C C . SER A 1 88 ? 13.083 1.779 -22.682 1.00 94.31 88 SER A C 1
ATOM 666 O O . SER A 1 88 ? 12.202 2.569 -22.343 1.00 94.31 88 SER A O 1
ATOM 668 N N . PRO A 1 89 ? 13.168 1.346 -23.956 1.00 91.94 89 PRO A N 1
ATOM 669 C CA . PRO A 1 89 ? 12.244 1.795 -25.003 1.00 91.94 89 PRO A CA 1
ATOM 670 C C . PRO A 1 89 ? 10.762 1.517 -24.711 1.00 91.94 89 PRO A C 1
ATOM 672 O O . PRO A 1 89 ? 9.901 2.214 -25.239 1.00 91.94 89 PRO A O 1
ATOM 675 N N . ALA A 1 90 ? 10.460 0.502 -23.893 1.00 89.31 90 ALA A N 1
ATOM 676 C CA . ALA A 1 90 ? 9.093 0.161 -23.503 1.00 89.31 90 ALA A CA 1
ATOM 677 C C . ALA A 1 90 ? 8.512 1.137 -22.463 1.00 89.31 90 ALA A C 1
ATOM 679 O O . ALA A 1 90 ? 7.297 1.322 -22.411 1.00 89.31 90 ALA A O 1
ATOM 680 N N . GLY A 1 91 ? 9.371 1.768 -21.655 1.00 94.94 91 GLY A N 1
ATOM 681 C CA . GLY A 1 91 ? 8.970 2.662 -20.573 1.00 94.94 91 GLY A CA 1
ATOM 682 C C . GLY A 1 91 ? 8.102 1.987 -19.502 1.00 94.94 91 GLY A C 1
ATOM 683 O O . GLY A 1 91 ? 8.078 0.765 -19.357 1.00 94.94 91 GLY A O 1
ATOM 684 N N . VAL A 1 92 ? 7.384 2.808 -18.729 1.00 97.19 92 VAL A N 1
ATOM 685 C CA . VAL A 1 92 ? 6.393 2.362 -17.737 1.00 97.19 92 VAL A CA 1
ATOM 686 C C . VAL A 1 92 ? 5.140 3.217 -17.889 1.00 97.19 92 VAL A C 1
ATOM 688 O O . VAL A 1 92 ? 5.172 4.413 -17.616 1.00 97.19 92 VAL A O 1
ATOM 691 N N . ALA A 1 93 ? 4.039 2.608 -18.332 1.00 97.00 93 ALA A N 1
ATOM 692 C CA . ALA A 1 93 ? 2.773 3.316 -18.543 1.00 97.00 93 ALA A CA 1
ATOM 693 C C . ALA A 1 93 ? 1.991 3.546 -17.239 1.00 97.00 93 ALA A C 1
ATOM 695 O O . ALA A 1 93 ? 1.299 4.551 -17.102 1.00 97.00 93 ALA A O 1
ATOM 696 N N . ALA A 1 94 ? 2.092 2.610 -16.295 1.00 97.81 94 ALA A N 1
ATOM 697 C CA . ALA A 1 94 ? 1.435 2.678 -14.999 1.00 97.81 94 ALA A CA 1
ATOM 698 C C . ALA A 1 94 ? 2.164 1.797 -13.977 1.00 97.81 94 ALA A C 1
ATOM 700 O O . ALA A 1 94 ? 2.788 0.796 -14.334 1.00 97.81 94 ALA A O 1
ATOM 701 N N . PHE A 1 95 ? 2.039 2.154 -12.705 1.00 98.50 95 PHE A N 1
ATOM 702 C CA . PHE A 1 95 ? 2.436 1.342 -11.564 1.00 98.50 95 PHE A CA 1
ATOM 703 C C . PHE A 1 95 ? 1.184 0.965 -10.771 1.00 98.50 95 PHE A C 1
ATOM 705 O O . PHE A 1 95 ? 0.388 1.836 -10.431 1.00 98.50 95 PHE A O 1
ATOM 712 N N . VAL A 1 96 ? 0.996 -0.323 -10.487 1.00 98.44 96 VAL A N 1
ATOM 713 C CA . VAL A 1 96 ? -0.190 -0.825 -9.783 1.00 98.44 96 VAL A CA 1
ATOM 714 C C . VAL A 1 96 ? 0.257 -1.500 -8.493 1.00 98.44 96 VAL A C 1
ATOM 716 O O . VAL A 1 96 ? 0.914 -2.538 -8.537 1.00 98.44 96 VAL A O 1
ATOM 719 N N . ALA A 1 97 ? -0.081 -0.904 -7.353 1.00 97.75 97 ALA A N 1
ATOM 720 C CA . ALA A 1 97 ? 0.136 -1.496 -6.038 1.00 97.75 97 ALA A CA 1
ATOM 721 C C . ALA A 1 97 ? -1.088 -2.318 -5.618 1.00 97.75 97 ALA A C 1
ATOM 723 O O . ALA A 1 97 ? -2.211 -2.005 -6.011 1.00 97.75 97 ALA A O 1
ATOM 724 N N . ASP A 1 98 ? -0.899 -3.345 -4.793 1.00 96.25 98 ASP A N 1
ATOM 725 C CA . ASP A 1 98 ? -2.023 -3.948 -4.076 1.00 96.25 98 ASP A CA 1
ATOM 726 C C . ASP A 1 98 ? -2.529 -3.019 -2.952 1.00 96.25 98 ASP A C 1
ATOM 728 O O . ASP A 1 98 ? -2.012 -1.922 -2.729 1.00 96.25 98 ASP A O 1
ATOM 732 N N . VAL A 1 99 ? -3.555 -3.468 -2.230 1.00 95.00 99 VAL A N 1
ATOM 733 C CA . VAL A 1 99 ? -4.206 -2.711 -1.153 1.00 95.00 99 VAL A CA 1
ATOM 734 C C . VAL A 1 99 ? -3.306 -2.461 0.075 1.00 95.00 99 VAL A C 1
ATOM 736 O O . VAL A 1 99 ? -3.526 -1.514 0.816 1.00 95.00 99 VAL A O 1
ATOM 739 N N . LEU A 1 100 ? -2.253 -3.248 0.294 1.00 95.00 100 LEU A N 1
ATOM 740 C CA . LEU A 1 100 ? -1.279 -3.054 1.380 1.00 95.00 100 LEU A CA 1
ATOM 741 C C . LEU A 1 100 ? -0.032 -2.275 0.921 1.00 95.00 100 LEU A C 1
ATOM 743 O O . LEU A 1 100 ? 0.726 -1.758 1.744 1.00 95.00 100 LEU A O 1
ATOM 747 N N . GLY A 1 101 ? 0.162 -2.152 -0.392 1.00 94.94 101 GLY A N 1
ATOM 748 C CA . GLY A 1 101 ? 1.249 -1.433 -1.043 1.00 94.94 101 GLY A CA 1
ATOM 749 C C . GLY A 1 101 ? 1.118 0.081 -1.307 1.00 94.94 101 GLY A C 1
ATOM 750 O O . GLY A 1 101 ? 2.058 0.594 -1.915 1.00 94.94 101 GLY A O 1
ATOM 751 N N . PRO A 1 102 ? 0.085 0.861 -0.907 1.00 96.00 102 PRO A N 1
ATOM 752 C CA . PRO A 1 102 ? -0.009 2.278 -1.293 1.00 96.00 102 PRO A CA 1
ATOM 753 C C . PRO A 1 102 ? 1.185 3.173 -0.924 1.00 96.00 102 PRO A C 1
ATOM 755 O O . PRO A 1 102 ? 1.390 4.195 -1.572 1.00 96.00 102 PRO A O 1
ATOM 758 N N . TRP A 1 103 ? 2.025 2.817 0.056 1.00 97.00 103 TRP A N 1
ATOM 759 C CA . TRP A 1 103 ? 3.290 3.540 0.286 1.00 97.00 103 TRP A CA 1
ATOM 760 C C . TRP A 1 103 ? 4.221 3.528 -0.932 1.00 97.00 103 TRP A C 1
ATOM 762 O O . TRP A 1 103 ? 4.905 4.521 -1.184 1.00 97.00 103 TRP A O 1
ATOM 772 N N . ALA A 1 104 ? 4.200 2.457 -1.728 1.00 97.56 104 ALA A N 1
ATOM 773 C CA . ALA A 1 104 ? 4.992 2.344 -2.945 1.00 97.56 104 ALA A CA 1
ATOM 774 C C . ALA A 1 104 ? 4.602 3.390 -4.007 1.00 97.56 104 ALA A C 1
ATOM 776 O O . ALA A 1 104 ? 5.437 3.750 -4.839 1.00 97.56 104 ALA A O 1
ATOM 777 N N . LEU A 1 105 ? 3.382 3.944 -3.947 1.00 98.31 105 LEU A N 1
ATOM 778 C CA . LEU A 1 105 ? 2.939 5.027 -4.835 1.00 98.31 105 LEU A CA 1
ATOM 779 C C . LEU A 1 105 ? 3.777 6.300 -4.660 1.00 98.31 105 LEU A C 1
ATOM 781 O O . LEU A 1 105 ? 3.922 7.082 -5.592 1.00 98.31 105 LEU A O 1
ATOM 785 N N . GLU A 1 106 ? 4.417 6.510 -3.505 1.00 98.12 106 GLU A N 1
ATOM 786 C CA . GLU A 1 106 ? 5.360 7.624 -3.350 1.00 98.12 106 GLU A CA 1
ATOM 787 C C . GLU A 1 106 ? 6.518 7.551 -4.350 1.00 98.12 106 GLU A C 1
ATOM 789 O O . GLU A 1 106 ? 7.070 8.580 -4.747 1.00 98.12 106 GLU A O 1
ATOM 794 N N . VAL A 1 107 ? 6.919 6.335 -4.729 1.00 98.44 107 VAL A N 1
ATOM 795 C CA . VAL A 1 107 ? 7.970 6.116 -5.720 1.00 98.44 107 VAL A CA 1
ATOM 796 C C . VAL A 1 107 ? 7.452 6.450 -7.115 1.00 98.44 107 VAL A C 1
ATOM 798 O O . VAL A 1 107 ? 8.138 7.173 -7.837 1.00 98.44 107 VAL A O 1
ATOM 801 N N . SER A 1 108 ? 6.249 5.990 -7.481 1.00 97.94 108 SER A N 1
ATOM 802 C CA . SER A 1 108 ? 5.661 6.277 -8.797 1.00 97.94 108 SER A CA 1
ATOM 803 C C . SER A 1 108 ? 5.420 7.775 -8.989 1.00 97.94 108 SER A C 1
ATOM 805 O O . SER A 1 108 ? 5.855 8.328 -9.998 1.00 97.94 108 SER A O 1
ATOM 807 N N . VAL A 1 109 ? 4.880 8.461 -7.974 1.00 98.38 109 VAL A N 1
ATOM 808 C CA . VAL A 1 109 ? 4.673 9.920 -7.973 1.00 98.38 109 VAL A CA 1
ATOM 809 C C . VAL A 1 109 ? 5.986 10.671 -8.203 1.00 98.38 109 VAL A C 1
ATOM 811 O O . VAL A 1 109 ? 6.054 11.552 -9.057 1.00 98.38 109 VAL A O 1
ATOM 814 N N . LYS A 1 110 ? 7.069 10.304 -7.500 1.00 98.25 110 LYS A N 1
ATOM 815 C CA . LYS A 1 110 ? 8.394 10.937 -7.677 1.00 98.25 110 LYS A CA 1
ATOM 816 C C . LYS A 1 110 ? 8.989 10.720 -9.070 1.00 98.25 110 LYS A C 1
ATOM 818 O O . LYS A 1 110 ? 9.855 11.491 -9.477 1.00 98.25 110 LYS A O 1
ATOM 823 N N . LEU A 1 111 ? 8.580 9.660 -9.761 1.00 98.31 111 LEU A N 1
ATOM 824 C CA . LEU A 1 111 ? 9.036 9.322 -11.108 1.00 98.31 111 LEU A CA 1
ATOM 825 C C . LEU A 1 111 ? 8.073 9.803 -12.204 1.00 98.31 111 LEU A C 1
ATOM 827 O O . LEU A 1 111 ? 8.377 9.615 -13.378 1.00 98.31 111 LEU A O 1
ATOM 831 N N . GLY A 1 112 ? 6.943 10.424 -11.845 1.00 98.12 112 GLY A N 1
ATOM 832 C CA . GLY A 1 112 ? 5.919 10.853 -12.800 1.00 98.12 112 GLY A CA 1
ATOM 833 C C . GLY A 1 112 ? 5.188 9.693 -13.485 1.00 98.12 112 GLY A C 1
ATOM 834 O O . GLY A 1 112 ? 4.684 9.867 -14.591 1.00 98.12 112 GLY A O 1
ATOM 835 N N . ILE A 1 113 ? 5.159 8.511 -12.861 1.00 98.56 113 ILE A N 1
ATOM 836 C CA . ILE A 1 113 ? 4.453 7.329 -13.369 1.00 98.56 113 ILE A CA 1
ATOM 837 C C . ILE A 1 113 ? 3.034 7.323 -12.782 1.00 98.56 113 ILE A C 1
ATOM 839 O O . ILE A 1 113 ? 2.923 7.354 -11.551 1.00 98.56 113 ILE A O 1
ATOM 843 N N . PRO A 1 114 ? 1.975 7.207 -13.609 1.00 98.50 114 PRO A N 1
ATOM 844 C CA . PRO A 1 114 ? 0.611 7.034 -13.118 1.00 98.50 114 PRO A CA 1
ATOM 845 C C . PRO A 1 114 ? 0.496 5.847 -12.152 1.00 98.50 114 PRO A C 1
ATOM 847 O O . PRO A 1 114 ? 0.921 4.735 -12.475 1.00 98.50 114 PRO A O 1
ATOM 850 N N . GLY A 1 115 ? -0.046 6.081 -10.962 1.00 98.44 115 GLY A N 1
ATOM 851 C CA . GLY A 1 115 ? -0.130 5.113 -9.873 1.00 98.44 115 GLY A CA 1
ATOM 852 C C . GLY A 1 115 ? -1.561 4.653 -9.615 1.00 98.44 115 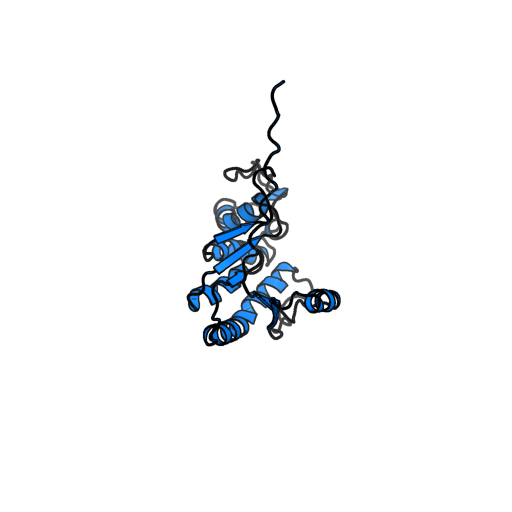GLY A C 1
ATOM 853 O O . GLY A 1 115 ? -2.451 5.472 -9.436 1.00 98.44 115 GLY A O 1
ATOM 854 N N . TYR A 1 116 ? -1.790 3.348 -9.526 1.00 98.56 116 TYR A N 1
ATOM 855 C CA . TYR A 1 116 ? -3.105 2.767 -9.250 1.00 98.56 116 TYR A CA 1
ATOM 856 C C . TYR A 1 116 ? -3.039 1.798 -8.076 1.00 98.56 116 TYR A C 1
ATOM 858 O O . TYR A 1 116 ? -1.988 1.229 -7.778 1.00 98.56 116 TYR A O 1
ATOM 866 N N . VAL A 1 117 ? -4.187 1.569 -7.443 1.00 98.44 117 VAL A N 1
ATOM 867 C CA . VAL A 1 117 ? -4.348 0.523 -6.427 1.00 98.44 117 VAL A CA 1
ATOM 868 C C . VAL A 1 117 ? -5.291 -0.552 -6.942 1.00 98.44 117 VAL A C 1
ATOM 870 O O . VAL A 1 117 ? -6.431 -0.259 -7.301 1.00 98.44 117 VAL A O 1
ATOM 873 N N . PHE A 1 118 ? -4.829 -1.799 -6.943 1.00 97.81 118 PHE A N 1
ATOM 874 C CA . PHE A 1 118 ? -5.652 -2.975 -7.184 1.00 97.81 118 PHE A CA 1
ATOM 875 C C . PHE A 1 118 ? -6.158 -3.547 -5.857 1.00 97.81 118 PHE A C 1
ATOM 877 O O . PHE A 1 118 ? -5.386 -3.970 -4.995 1.00 97.81 118 PHE A O 1
ATOM 884 N N . CYS A 1 119 ? -7.475 -3.561 -5.689 1.00 96.19 119 CYS A N 1
ATOM 885 C CA . CYS A 1 119 ? -8.148 -4.051 -4.501 1.00 96.19 119 CYS A CA 1
ATOM 886 C C . CYS A 1 119 ? -8.737 -5.441 -4.761 1.00 96.19 119 CYS A C 1
ATOM 888 O O . CYS A 1 119 ? -9.640 -5.609 -5.581 1.00 96.19 119 CYS A O 1
ATOM 890 N N . THR A 1 120 ? -8.233 -6.434 -4.030 1.00 93.25 120 THR A N 1
ATOM 891 C CA . THR A 1 120 ? -8.669 -7.839 -4.092 1.00 93.25 120 THR A CA 1
ATOM 892 C C . THR A 1 120 ? -9.822 -8.170 -3.141 1.00 93.25 120 THR A C 1
ATOM 894 O O . THR A 1 120 ? -10.288 -9.306 -3.129 1.00 93.25 120 THR A O 1
ATOM 897 N N . THR A 1 121 ? -10.275 -7.200 -2.342 1.00 90.88 121 THR A N 1
ATOM 898 C CA . THR A 1 121 ? -11.415 -7.327 -1.423 1.00 90.88 121 THR A CA 1
ATOM 899 C C . THR A 1 121 ? -12.633 -6.568 -1.970 1.00 90.88 121 THR A C 1
ATOM 901 O O . THR A 1 121 ? -12.706 -6.269 -3.159 1.00 90.88 121 THR A O 1
ATOM 904 N N . ASN A 1 122 ? -13.611 -6.264 -1.119 1.00 90.56 122 ASN A N 1
ATOM 905 C CA . ASN A 1 122 ? -14.821 -5.536 -1.483 1.00 90.56 122 ASN A CA 1
ATOM 906 C C . ASN A 1 122 ? -14.671 -4.004 -1.351 1.00 90.56 122 ASN A C 1
ATOM 908 O O . ASN A 1 122 ? -13.792 -3.489 -0.652 1.00 90.56 122 ASN A O 1
ATOM 912 N N . LEU A 1 123 ? -15.586 -3.270 -1.997 1.00 91.44 123 LEU A N 1
ATOM 913 C CA . LEU A 1 123 ? -15.618 -1.801 -1.978 1.00 91.44 123 LEU A CA 1
ATOM 914 C C . LEU A 1 123 ? -15.781 -1.216 -0.575 1.00 91.44 123 LEU A C 1
ATOM 916 O O . LEU A 1 123 ? -15.179 -0.189 -0.277 1.00 91.44 123 LEU A O 1
ATOM 920 N N . MET A 1 124 ? -16.568 -1.856 0.292 1.00 91.69 124 MET A N 1
ATOM 921 C CA . MET A 1 124 ? -16.808 -1.367 1.651 1.00 91.69 124 MET A CA 1
ATOM 922 C C . MET A 1 124 ? -15.525 -1.402 2.492 1.00 91.69 124 MET A C 1
ATOM 924 O O . MET A 1 124 ? -15.209 -0.431 3.178 1.00 91.69 124 MET A O 1
ATOM 928 N N . ALA A 1 125 ? -14.744 -2.479 2.389 1.00 92.62 125 ALA A N 1
ATOM 929 C CA . ALA A 1 125 ? -13.444 -2.605 3.032 1.00 92.62 125 ALA A CA 1
ATOM 930 C C . ALA A 1 125 ? -12.465 -1.550 2.500 1.00 92.62 125 ALA A C 1
ATOM 932 O O . ALA A 1 125 ? -11.856 -0.838 3.298 1.00 92.62 125 ALA A O 1
ATOM 933 N N . LEU A 1 126 ? -12.367 -1.380 1.175 1.00 94.56 126 LEU A N 1
ATOM 934 C CA . LEU A 1 126 ? -11.535 -0.331 0.573 1.00 94.56 126 LEU A CA 1
ATOM 935 C C . LEU A 1 126 ? -11.929 1.067 1.067 1.00 94.56 126 LEU A C 1
ATOM 937 O O . LEU A 1 126 ? -11.074 1.830 1.511 1.00 94.56 126 LEU A O 1
ATOM 941 N N . HIS A 1 127 ? -13.223 1.381 1.049 1.00 93.88 127 HIS A N 1
ATOM 942 C CA . HIS A 1 127 ? -13.750 2.661 1.509 1.00 93.88 127 HIS A CA 1
ATOM 943 C C . HIS A 1 127 ? -13.426 2.893 2.992 1.00 93.88 127 HIS A C 1
ATOM 945 O O . HIS A 1 127 ? -12.963 3.971 3.359 1.00 93.88 127 HIS A O 1
ATOM 951 N N . SER A 1 128 ? -13.560 1.865 3.837 1.00 94.00 128 SER A N 1
ATOM 952 C CA . SER A 1 128 ? -13.187 1.950 5.253 1.00 94.00 128 SER A CA 1
ATOM 953 C C . SER A 1 128 ? -11.693 2.238 5.459 1.00 94.00 128 SER A C 1
ATOM 955 O O . SER A 1 128 ? -11.346 3.053 6.311 1.00 94.00 128 SER A O 1
ATOM 957 N N . MET A 1 129 ? -10.811 1.650 4.641 1.00 95.00 129 MET A N 1
ATOM 958 C CA . MET A 1 129 ? -9.365 1.884 4.705 1.00 95.00 129 MET A CA 1
ATOM 959 C C . MET A 1 129 ? -8.996 3.301 4.266 1.00 95.00 129 MET A C 1
ATOM 961 O O . MET A 1 129 ? -8.189 3.956 4.922 1.00 95.00 129 MET A O 1
ATOM 965 N N . ILE A 1 130 ? -9.624 3.806 3.201 1.00 95.88 130 ILE A N 1
ATOM 966 C CA . ILE A 1 130 ? -9.450 5.193 2.747 1.00 95.88 130 ILE A CA 1
ATOM 967 C C . ILE A 1 130 ? -9.937 6.176 3.826 1.00 95.88 130 ILE A C 1
ATOM 969 O O . ILE A 1 130 ? -9.285 7.189 4.082 1.00 95.88 130 ILE A O 1
ATOM 973 N N . CYS A 1 131 ? -11.046 5.865 4.504 1.00 95.69 131 CYS A N 1
ATOM 974 C CA . CYS A 1 131 ? -11.622 6.689 5.568 1.00 95.69 131 CYS A CA 1
ATOM 975 C C . CYS A 1 131 ? -10.973 6.505 6.950 1.00 95.69 131 CYS A C 1
ATOM 977 O O . CYS A 1 131 ? -11.279 7.284 7.854 1.00 95.69 131 CYS A O 1
ATOM 979 N N . ALA A 1 132 ? -10.040 5.564 7.133 1.00 95.62 132 ALA A N 1
ATOM 980 C CA . ALA A 1 132 ? -9.348 5.344 8.408 1.00 95.62 132 ALA A CA 1
ATOM 981 C C . ALA A 1 132 ? -8.778 6.633 9.052 1.00 95.62 132 ALA A C 1
ATOM 983 O O . ALA A 1 132 ? -8.980 6.830 10.252 1.00 95.62 132 ALA A O 1
ATOM 984 N N . PRO A 1 133 ? -8.163 7.581 8.307 1.00 96.88 133 PRO A N 1
ATOM 985 C CA . PRO A 1 133 ? -7.677 8.835 8.883 1.00 96.88 133 PRO A CA 1
ATOM 986 C C . PRO A 1 133 ? -8.790 9.770 9.356 1.00 96.88 133 PRO A C 1
ATOM 988 O O . PRO A 1 133 ? -8.552 10.620 10.212 1.00 96.88 133 PRO A O 1
ATOM 991 N N . GLN A 1 134 ? -9.981 9.679 8.765 1.00 95.94 134 GLN A N 1
ATOM 992 C CA . GLN A 1 134 ? -11.143 10.433 9.217 1.00 95.94 134 GLN A CA 1
ATOM 993 C C . GLN A 1 134 ? -11.697 9.811 10.495 1.00 95.94 134 GLN A C 1
ATOM 995 O O . GLN A 1 134 ? -11.910 10.535 11.465 1.00 95.94 134 GLN A O 1
ATOM 1000 N N . PHE A 1 135 ? -11.861 8.487 10.517 1.00 94.44 135 PHE A N 1
ATOM 1001 C CA . PHE A 1 135 ? -12.355 7.762 11.682 1.00 94.44 135 PHE A CA 1
ATOM 1002 C C . PHE A 1 135 ? -11.484 8.011 12.911 1.00 94.44 135 PHE A C 1
ATOM 1004 O O . PHE A 1 135 ? -12.023 8.372 13.957 1.00 94.44 135 PHE A O 1
ATOM 1011 N N . ASP A 1 136 ? -10.160 7.935 12.755 1.00 95.50 136 ASP A N 1
ATOM 1012 C CA . ASP A 1 136 ? -9.191 8.234 13.812 1.00 95.50 136 ASP A CA 1
ATOM 1013 C C . ASP A 1 136 ? -9.399 9.625 14.431 1.00 95.50 136 ASP A C 1
ATOM 1015 O O . ASP A 1 136 ? -9.399 9.764 15.650 1.00 95.50 136 ASP A O 1
ATOM 1019 N N . LYS A 1 137 ? -9.654 10.646 13.601 1.00 95.81 137 LYS A N 1
ATOM 1020 C CA . LYS A 1 137 ? -9.877 12.028 14.056 1.00 95.81 137 LYS A CA 1
ATOM 1021 C C . LYS A 1 137 ? -11.228 12.234 14.734 1.00 95.81 137 LYS A C 1
ATOM 1023 O O . LYS A 1 137 ? -11.345 13.089 15.606 1.00 95.81 137 LYS A O 1
ATOM 1028 N N . THR A 1 138 ? -12.262 11.533 14.277 1.00 94.00 138 THR A N 1
ATOM 1029 C CA . THR A 1 138 ? -13.648 11.748 14.729 1.00 94.00 138 THR A CA 1
ATOM 1030 C C . THR A 1 138 ? -14.066 10.852 15.889 1.00 94.00 138 THR A C 1
ATOM 1032 O O . THR A 1 138 ? -15.155 11.028 16.427 1.00 94.00 138 THR A O 1
ATOM 1035 N N . THR A 1 139 ? -13.231 9.887 16.272 1.00 92.88 139 THR A N 1
ATOM 1036 C CA . THR A 1 139 ? -13.520 8.925 17.340 1.00 92.88 139 THR A CA 1
ATOM 1037 C C . TH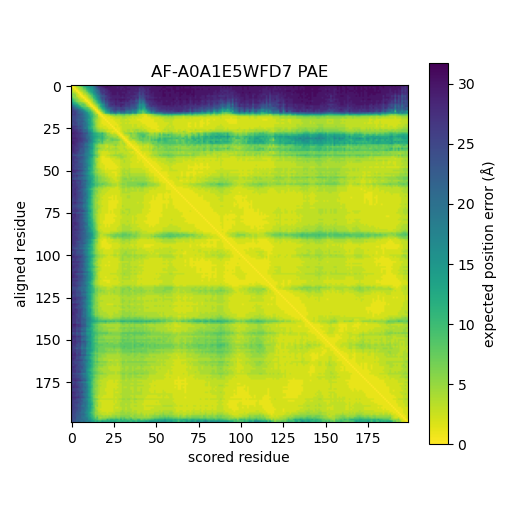R A 1 139 ? -12.347 8.847 18.305 1.00 92.88 139 THR A C 1
ATOM 1039 O O . THR A 1 139 ? -11.192 8.880 17.886 1.00 92.88 139 THR A O 1
ATOM 1042 N N . SER A 1 140 ? -12.638 8.731 19.598 1.00 91.00 140 SER A N 1
ATOM 1043 C CA . SER A 1 140 ? -11.624 8.625 20.654 1.00 91.00 140 SER A CA 1
ATOM 1044 C C . SER A 1 140 ? -11.628 7.279 21.381 1.00 91.00 140 SER A C 1
ATOM 1046 O O . SER A 1 140 ? -10.642 6.955 22.034 1.00 91.00 140 SER A O 1
ATOM 1048 N N . CYS A 1 141 ? -12.710 6.501 21.281 1.00 94.25 141 CYS A N 1
ATOM 1049 C CA . CYS A 1 141 ? -12.794 5.146 21.824 1.00 94.25 141 CYS A CA 1
ATOM 1050 C C . CYS A 1 141 ? -12.336 4.093 20.804 1.00 94.25 141 CYS A C 1
ATOM 1052 O O . CYS A 1 141 ? -12.071 4.401 19.635 1.00 94.25 141 CYS A O 1
ATOM 1054 N N . GLU A 1 142 ? -12.257 2.842 21.259 1.00 96.94 142 GLU A N 1
ATOM 1055 C CA . GLU A 1 142 ? -12.094 1.691 20.375 1.00 96.94 142 GLU A CA 1
ATOM 1056 C C . GLU A 1 142 ? -13.302 1.558 19.446 1.00 96.94 142 GLU A C 1
ATOM 1058 O O . GLU A 1 142 ? -14.447 1.788 19.849 1.00 96.94 142 GLU A O 1
ATOM 1063 N N . PHE A 1 143 ? -13.065 1.149 18.197 1.00 96.25 143 PHE A N 1
ATOM 1064 C CA . PHE A 1 143 ? -14.146 1.033 17.219 1.00 96.25 143 PHE A CA 1
ATOM 1065 C C . PHE A 1 143 ? -15.212 0.020 17.644 1.00 96.25 143 PHE A C 1
ATOM 1067 O O . PHE A 1 143 ? -16.403 0.281 17.474 1.00 96.25 143 PHE A O 1
ATOM 1074 N N . ARG A 1 144 ? -14.814 -1.095 18.264 1.00 95.50 144 ARG A N 1
ATOM 1075 C CA . ARG A 1 144 ? -15.740 -2.090 18.832 1.00 95.50 144 ARG A CA 1
ATOM 10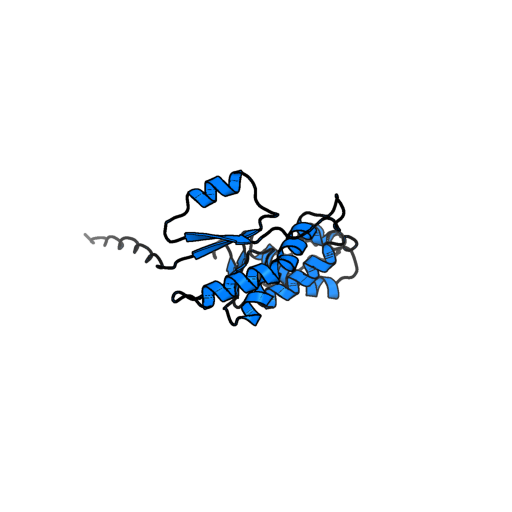76 C C . ARG A 1 144 ? -16.719 -1.531 19.869 1.00 95.50 144 ARG A C 1
ATOM 1078 O O . ARG A 1 144 ? -17.795 -2.101 20.029 1.00 95.50 144 ARG A O 1
ATOM 1085 N N . ASP A 1 145 ? -16.375 -0.411 20.501 1.00 96.62 145 ASP A N 1
ATOM 1086 C CA . ASP A 1 145 ? -17.164 0.223 21.560 1.00 96.62 145 ASP A CA 1
ATOM 1087 C C . ASP A 1 145 ? -18.003 1.406 21.046 1.00 96.62 145 ASP A C 1
ATOM 1089 O O . ASP A 1 145 ? -18.642 2.108 21.833 1.00 96.62 145 ASP A O 1
ATOM 1093 N N . LEU A 1 146 ? -18.016 1.662 19.730 1.00 95.69 146 LEU A N 1
ATOM 1094 C CA . LEU A 1 146 ? -18.848 2.717 19.158 1.00 95.69 146 LEU A CA 1
ATOM 1095 C C . LEU A 1 146 ? -20.343 2.429 19.393 1.00 95.69 146 LEU A C 1
ATOM 1097 O O . LEU A 1 146 ? -20.822 1.354 19.020 1.00 95.69 146 LEU A O 1
ATOM 1101 N N . PRO A 1 147 ? -21.106 3.395 19.944 1.00 94.38 147 PRO A N 1
ATOM 1102 C CA . PRO A 1 147 ? -22.533 3.208 20.200 1.00 94.38 147 PRO A CA 1
ATOM 1103 C C . PRO A 1 147 ? -23.358 3.224 18.909 1.00 94.38 147 PRO A C 1
ATOM 1105 O O . PRO A 1 147 ? -24.353 2.513 18.797 1.00 94.38 147 PRO A O 1
ATOM 1108 N N . GLU A 1 148 ? -22.927 4.018 17.927 1.00 95.25 148 GLU A N 1
ATOM 1109 C CA . GLU A 1 148 ? -23.594 4.183 16.640 1.00 95.25 148 GLU A CA 1
ATOM 1110 C C . GLU A 1 148 ? -22.772 3.542 15.516 1.00 95.25 148 GLU A C 1
ATOM 1112 O O . GLU A 1 148 ? -21.537 3.597 15.540 1.00 95.25 148 GLU A O 1
ATOM 1117 N N . PRO A 1 149 ? -23.426 2.961 14.496 1.00 95.38 149 PRO A N 1
ATOM 1118 C CA . PRO A 1 149 ? -22.727 2.399 13.354 1.00 95.38 149 PRO A CA 1
ATOM 1119 C C . PRO A 1 149 ? -22.086 3.494 12.495 1.00 95.38 149 PRO A C 1
ATOM 1121 O O . PRO A 1 149 ? -22.618 4.595 12.322 1.00 95.38 149 PRO A O 1
ATOM 1124 N N . ILE A 1 150 ? -20.966 3.145 11.875 1.00 94.25 150 ILE A N 1
ATOM 1125 C CA . ILE A 1 150 ? -20.281 3.959 10.880 1.00 94.25 150 ILE A CA 1
ATOM 1126 C C . ILE A 1 150 ? -21.099 3.952 9.591 1.00 94.25 150 ILE A C 1
ATOM 1128 O O . ILE A 1 150 ? -21.538 2.907 9.104 1.00 94.25 150 ILE A O 1
ATOM 1132 N N . ARG A 1 151 ? -21.296 5.140 9.019 1.00 93.88 151 ARG A N 1
ATOM 1133 C CA . ARG A 1 151 ? -22.051 5.335 7.779 1.00 93.88 151 ARG A CA 1
ATOM 1134 C C . ARG A 1 151 ? -21.117 5.832 6.690 1.00 93.88 151 ARG A C 1
ATOM 1136 O O . ARG A 1 151 ? -20.737 7.000 6.676 1.00 93.88 151 ARG A O 1
ATOM 1143 N N . LEU A 1 152 ? -20.766 4.929 5.784 1.00 92.19 152 LEU A N 1
ATOM 1144 C CA . LEU A 1 152 ? -20.028 5.243 4.569 1.00 92.19 152 LEU A CA 1
ATOM 1145 C C . LEU A 1 152 ? -21.019 5.541 3.430 1.00 92.19 152 LEU A C 1
ATOM 1147 O O . LEU A 1 152 ? -21.988 4.793 3.272 1.00 92.19 152 LEU A O 1
ATOM 1151 N N . PRO A 1 153 ? -20.822 6.611 2.636 1.00 91.25 153 PRO A N 1
ATOM 1152 C CA . PRO A 1 153 ? -21.677 6.895 1.486 1.00 91.25 153 PRO A CA 1
ATOM 1153 C C . PRO A 1 153 ? -21.802 5.688 0.547 1.00 91.25 153 PRO A C 1
ATOM 1155 O O . PRO A 1 153 ? -20.796 5.125 0.123 1.00 91.25 153 PRO A O 1
ATOM 1158 N N . GLY A 1 154 ? -23.040 5.295 0.232 1.00 89.12 154 GLY A N 1
ATOM 1159 C CA . GLY A 1 154 ? -23.329 4.159 -0.651 1.00 89.12 154 GLY A CA 1
ATOM 1160 C C . GLY A 1 154 ? -23.168 2.771 -0.016 1.00 89.12 154 GLY A C 1
ATOM 1161 O O . GLY A 1 154 ? -23.404 1.781 -0.699 1.00 89.12 154 GLY A O 1
ATOM 1162 N N . CYS A 1 155 ? -22.808 2.671 1.268 1.00 91.12 155 CYS A N 1
ATOM 1163 C CA . CYS A 1 155 ? -22.674 1.397 1.977 1.00 91.12 155 CYS A CA 1
ATOM 1164 C C . CYS A 1 155 ? -23.778 1.208 3.026 1.00 91.12 155 CYS A C 1
ATOM 1166 O O . CYS A 1 155 ? -24.377 2.167 3.523 1.00 91.12 155 CYS A O 1
ATOM 1168 N N . VAL A 1 156 ? -24.013 -0.048 3.409 1.00 93.00 156 VAL A N 1
ATOM 1169 C CA . VAL A 1 156 ? -24.817 -0.368 4.595 1.00 93.00 156 VAL A CA 1
ATOM 1170 C C . VAL A 1 156 ? -24.116 0.127 5.872 1.00 93.00 156 VAL A C 1
ATOM 1172 O O . VAL A 1 156 ? -22.886 0.228 5.885 1.00 93.00 156 VAL A O 1
ATOM 1175 N N . PRO A 1 157 ? -24.857 0.448 6.952 1.00 94.88 157 PRO A N 1
ATOM 1176 C CA . PRO A 1 157 ? -24.243 0.827 8.222 1.00 94.88 157 PRO A CA 1
ATOM 1177 C C . PRO A 1 157 ? -23.333 -0.286 8.754 1.00 94.88 157 PRO A C 1
ATOM 1179 O O . PRO A 1 157 ? -23.762 -1.434 8.863 1.00 94.88 157 PRO A O 1
ATOM 1182 N N . LEU A 1 158 ? -22.099 0.065 9.113 1.00 93.88 158 LEU A N 1
ATOM 1183 C CA . LEU A 1 158 ? -21.086 -0.867 9.601 1.00 93.88 158 LEU A CA 1
ATOM 1184 C C . LEU A 1 158 ? -20.916 -0.693 11.110 1.00 93.88 158 LEU A C 1
ATOM 1186 O O . LEU A 1 158 ? -20.673 0.419 11.581 1.00 93.88 158 LEU A O 1
ATOM 1190 N N . ARG A 1 159 ? -21.030 -1.767 11.895 1.00 95.44 159 ARG A N 1
ATOM 1191 C CA . ARG A 1 159 ? -20.698 -1.678 13.325 1.00 95.44 159 ARG A CA 1
ATOM 1192 C C . ARG A 1 159 ? -19.191 -1.495 13.443 1.00 95.4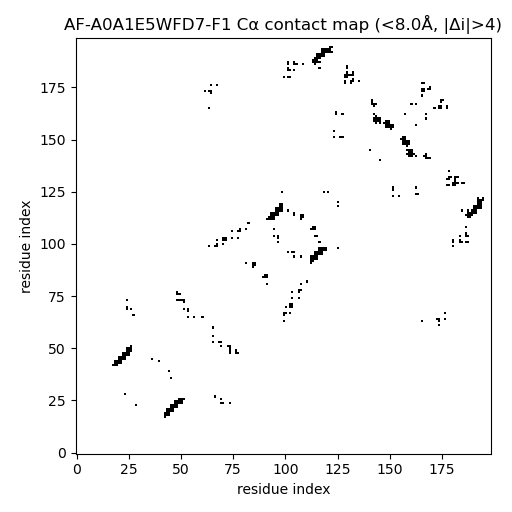4 159 ARG A C 1
ATOM 1194 O O . ARG A 1 159 ? -18.443 -2.113 12.695 1.00 95.44 159 ARG A O 1
ATOM 1201 N N . GLY A 1 160 ? -18.722 -0.689 14.391 1.00 94.69 160 GLY A N 1
ATOM 1202 C CA . GLY A 1 160 ? -17.278 -0.487 14.530 1.00 94.69 160 GLY A CA 1
ATOM 1203 C C . GLY A 1 160 ? -16.516 -1.784 14.853 1.00 94.69 160 GLY A C 1
ATOM 1204 O O . GLY A 1 160 ? -15.391 -1.955 14.395 1.00 94.69 160 GLY A O 1
ATOM 1205 N N . ALA A 1 161 ? -17.165 -2.750 15.512 1.00 95.69 161 ALA A N 1
ATOM 1206 C CA . ALA A 1 161 ? -16.632 -4.100 15.737 1.00 95.69 161 ALA A CA 1
ATOM 1207 C C . ALA A 1 161 ? -16.420 -4.926 14.448 1.00 95.69 161 ALA A C 1
ATOM 1209 O O . ALA A 1 161 ? -15.670 -5.895 14.473 1.00 95.69 161 ALA A O 1
ATOM 1210 N N . ASP A 1 162 ? -17.053 -4.539 13.337 1.00 93.44 162 ASP A N 1
ATOM 1211 C CA . ASP A 1 162 ? -16.959 -5.224 12.041 1.00 93.44 162 ASP A CA 1
ATOM 1212 C C . ASP A 1 162 ? -15.918 -4.564 11.108 1.00 93.44 162 ASP A C 1
ATOM 1214 O O . ASP A 1 162 ? -15.752 -4.976 9.958 1.00 93.44 162 ASP A O 1
ATOM 1218 N N . LEU A 1 163 ? -15.221 -3.515 11.569 1.00 93.56 163 LEU A N 1
ATOM 1219 C CA . LEU A 1 163 ? -14.086 -2.933 10.848 1.00 93.56 163 LEU A CA 1
ATOM 1220 C C . LEU A 1 163 ? -12.894 -3.900 10.795 1.00 93.56 163 LEU A C 1
ATOM 1222 O O . LEU A 1 163 ? -12.794 -4.838 11.586 1.00 93.56 163 LEU A O 1
ATOM 1226 N N . ILE A 1 164 ? -11.959 -3.627 9.880 1.00 91.69 164 ILE A N 1
ATOM 1227 C CA . ILE A 1 164 ? -10.749 -4.434 9.685 1.00 91.69 164 ILE A CA 1
ATOM 1228 C C . ILE A 1 164 ? -9.977 -4.657 10.995 1.00 91.69 164 ILE A C 1
ATOM 1230 O O . ILE A 1 164 ? -9.841 -3.757 11.820 1.00 91.69 164 ILE A O 1
ATOM 1234 N N . ASP A 1 165 ? -9.425 -5.857 11.157 1.00 94.38 165 ASP A N 1
ATOM 1235 C CA . ASP A 1 165 ? -8.773 -6.283 12.401 1.00 94.38 165 ASP A CA 1
ATOM 1236 C C . ASP A 1 165 ? -7.687 -5.315 12.925 1.00 94.38 165 ASP A C 1
ATOM 1238 O O . ASP A 1 165 ? -7.716 -4.993 14.113 1.00 94.38 165 ASP A O 1
ATOM 1242 N N . PRO A 1 166 ? -6.805 -4.730 12.080 1.00 93.94 166 PRO A N 1
ATOM 1243 C CA . PRO A 1 166 ? -5.767 -3.807 12.549 1.00 93.94 166 PRO A CA 1
ATOM 1244 C C . PRO A 1 166 ? -6.270 -2.536 13.234 1.00 93.94 166 PRO A C 1
ATOM 1246 O O . PRO A 1 166 ? -5.476 -1.842 13.863 1.00 93.94 166 PRO A O 1
ATOM 1249 N N . VAL A 1 167 ? -7.548 -2.174 13.063 1.00 95.12 167 VAL A N 1
ATOM 1250 C CA . VAL A 1 167 ? -8.099 -0.976 13.704 1.00 95.12 167 VAL A CA 1
ATOM 1251 C C . VAL A 1 167 ? -8.816 -1.267 15.021 1.00 95.12 167 VAL A C 1
ATOM 1253 O O . VAL A 1 167 ? -9.207 -0.331 15.709 1.00 95.12 167 VAL A O 1
ATOM 1256 N N . GLN A 1 168 ? -8.981 -2.540 15.390 1.00 95.81 168 GLN A N 1
ATOM 1257 C CA . GLN A 1 168 ? -9.733 -2.945 16.584 1.00 95.81 168 GLN A CA 1
ATOM 1258 C C . GLN A 1 168 ? -8.980 -2.735 17.902 1.00 95.81 168 GLN A C 1
ATOM 1260 O O . GLN A 1 168 ? -9.583 -2.860 18.969 1.00 95.81 168 GLN A O 1
ATOM 1265 N N . ASP A 1 169 ? -7.679 -2.461 17.841 1.00 96.12 169 ASP A N 1
ATOM 1266 C CA . ASP A 1 169 ? -6.861 -2.088 18.990 1.00 96.12 169 ASP A CA 1
ATOM 1267 C C . ASP A 1 169 ? -6.050 -0.841 18.640 1.00 96.12 169 ASP A C 1
ATOM 1269 O O . ASP A 1 169 ? -5.044 -0.911 17.932 1.00 96.12 169 ASP A O 1
ATOM 1273 N N . ARG A 1 170 ? -6.493 0.319 19.133 1.00 96.19 170 ARG A N 1
ATOM 1274 C CA . ARG A 1 170 ? -5.802 1.595 18.888 1.00 96.19 170 ARG A CA 1
ATOM 1275 C C . ARG A 1 170 ? -4.456 1.707 19.598 1.00 96.19 170 ARG A C 1
ATOM 1277 O O . ARG A 1 170 ? -3.691 2.623 19.290 1.00 96.19 170 ARG A O 1
ATOM 1284 N N . THR A 1 171 ? -4.172 0.822 20.553 1.00 95.75 171 THR A N 1
ATOM 1285 C CA . THR A 1 171 ? -2.899 0.784 21.280 1.00 95.75 171 THR A CA 1
ATOM 1286 C C . THR A 1 171 ? -1.845 -0.072 20.579 1.00 95.75 171 THR A C 1
ATOM 1288 O O . THR A 1 171 ? -0.654 0.103 20.846 1.00 95.75 171 THR A O 1
ATOM 1291 N N . ASP A 1 172 ? -2.253 -0.939 19.644 1.00 96.25 172 ASP A N 1
ATOM 1292 C CA . ASP A 1 172 ? -1.331 -1.748 18.850 1.00 96.25 172 ASP A CA 1
ATOM 1293 C C . ASP A 1 172 ? -0.507 -0.860 17.888 1.00 96.25 172 ASP A C 1
ATOM 1295 O O . ASP A 1 172 ? -1.063 0.010 17.206 1.00 96.25 172 ASP A O 1
ATOM 1299 N N . PRO A 1 173 ? 0.819 -1.071 17.766 1.00 95.69 173 PRO A N 1
ATOM 1300 C CA . PRO A 1 173 ? 1.671 -0.323 16.838 1.00 95.69 173 PRO A CA 1
ATOM 1301 C C . PRO A 1 173 ? 1.239 -0.354 15.362 1.00 95.69 173 PRO A C 1
ATOM 1303 O O . PRO A 1 173 ? 1.652 0.517 14.592 1.00 95.69 173 PRO A O 1
ATOM 1306 N N . VAL A 1 174 ? 0.424 -1.327 14.940 1.00 96.69 174 VAL A N 1
ATOM 1307 C CA . VAL A 1 174 ? -0.127 -1.402 13.582 1.00 96.69 174 VAL A CA 1
ATOM 1308 C C . VAL A 1 174 ? -1.165 -0.312 13.311 1.00 96.69 174 VA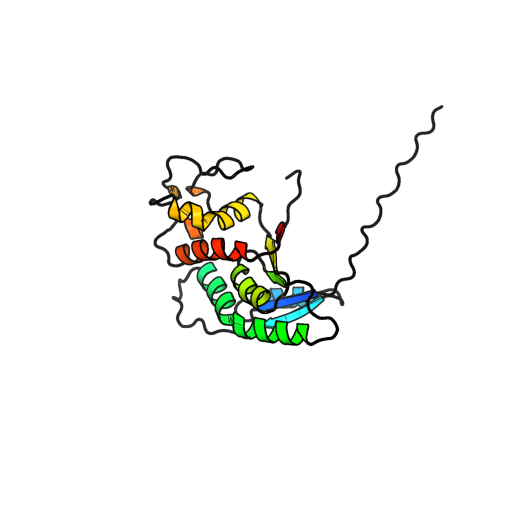L A C 1
ATOM 1310 O O . VAL A 1 174 ? -1.265 0.174 12.182 1.00 96.69 174 VAL A O 1
ATOM 1313 N N . TYR A 1 175 ? 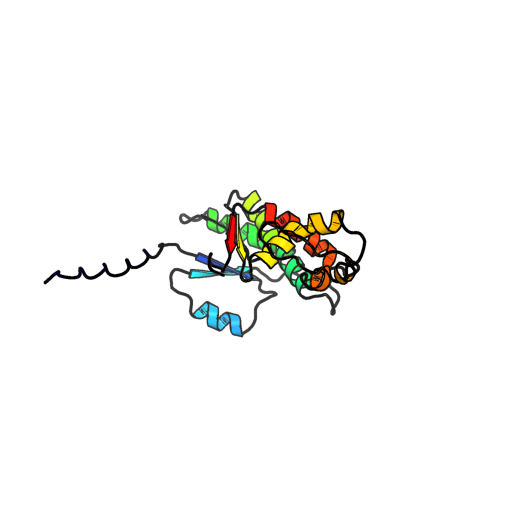-1.917 0.108 14.331 1.00 97.38 175 TYR A N 1
ATOM 1314 C CA . TYR A 1 175 ? -3.003 1.074 14.197 1.00 97.38 175 TYR A CA 1
ATOM 1315 C C . TYR A 1 175 ? -2.560 2.379 13.511 1.00 97.38 175 TYR A C 1
ATOM 1317 O O . TYR A 1 175 ? -3.124 2.734 12.467 1.00 97.38 175 TYR A O 1
ATOM 1325 N N . PRO A 1 176 ? -1.515 3.087 13.996 1.00 97.19 176 PRO A N 1
ATOM 1326 C CA . PRO A 1 176 ? -1.054 4.307 13.341 1.00 97.19 176 PRO A CA 1
ATOM 1327 C C . PRO A 1 176 ? -0.533 4.059 11.918 1.00 97.19 176 PRO A C 1
ATOM 1329 O O . PRO A 1 176 ? -0.615 4.963 11.085 1.00 97.19 176 PRO A O 1
ATOM 1332 N N . LEU A 1 177 ? -0.042 2.852 11.603 1.00 97.12 177 LEU A N 1
ATOM 1333 C CA . LEU A 1 177 ? 0.365 2.499 10.240 1.00 97.12 177 LEU A CA 1
ATOM 1334 C C . LEU A 1 177 ? -0.844 2.409 9.309 1.00 97.12 177 LEU A C 1
ATOM 1336 O O . LEU A 1 177 ? -0.775 2.918 8.196 1.00 97.12 177 LEU A O 1
ATOM 1340 N N . VAL A 1 178 ? -1.962 1.834 9.752 1.00 97.00 178 VAL A N 1
ATOM 1341 C CA . VAL A 1 178 ? -3.196 1.764 8.949 1.00 97.00 178 VAL A CA 1
ATOM 1342 C C . VAL A 1 178 ? -3.833 3.139 8.766 1.00 97.00 178 VAL A C 1
ATOM 1344 O O . VAL A 1 178 ? -4.272 3.482 7.666 1.00 97.00 178 VAL A O 1
ATOM 1347 N N . VAL A 1 179 ? -3.807 3.981 9.800 1.00 97.50 179 VAL A N 1
ATOM 1348 C CA . VAL A 1 179 ? -4.212 5.391 9.682 1.00 97.50 179 VAL A CA 1
ATOM 1349 C C . VAL A 1 179 ? -3.328 6.135 8.676 1.00 97.50 179 VAL A C 1
ATOM 1351 O O . VAL A 1 179 ? -3.810 6.965 7.904 1.00 97.50 179 VAL A O 1
ATOM 1354 N N . GLU A 1 180 ? -2.024 5.866 8.654 1.00 97.69 180 GLU A N 1
ATOM 1355 C CA . GLU A 1 180 ? -1.127 6.439 7.653 1.00 97.69 180 GLU A CA 1
ATOM 1356 C C . GLU A 1 180 ? -1.413 5.882 6.248 1.00 97.69 180 GLU A C 1
ATOM 1358 O O . GLU A 1 180 ? -1.475 6.664 5.298 1.00 97.69 180 GLU A O 1
ATOM 1363 N N . LEU A 1 181 ? -1.658 4.574 6.121 1.00 97.19 181 LEU A N 1
ATOM 1364 C CA . LEU A 1 181 ? -2.003 3.894 4.870 1.00 97.19 181 LEU A CA 1
ATOM 1365 C C . LEU A 1 181 ? -3.215 4.533 4.194 1.00 97.19 181 LEU A C 1
ATOM 1367 O O . LEU A 1 181 ? -3.169 4.830 3.001 1.00 97.19 181 LEU A O 1
ATOM 1371 N N . GLY A 1 182 ? -4.248 4.846 4.984 1.00 97.38 182 GLY A N 1
ATOM 1372 C CA . GLY A 1 182 ? -5.428 5.600 4.559 1.00 97.38 182 GLY A CA 1
ATOM 1373 C C . GLY A 1 182 ? -5.088 6.872 3.773 1.00 97.38 182 GLY A C 1
ATOM 1374 O O . GLY A 1 182 ? -5.679 7.160 2.735 1.00 97.38 182 GLY A O 1
ATOM 1375 N N . LYS A 1 183 ? -4.064 7.611 4.221 1.00 97.44 183 LYS A N 1
ATOM 1376 C CA . LYS A 1 183 ? -3.590 8.839 3.558 1.00 97.44 183 LYS A CA 1
ATOM 1377 C C . LYS A 1 183 ? -2.812 8.543 2.276 1.00 97.44 183 LYS A C 1
ATOM 1379 O O . LYS A 1 183 ? -2.814 9.373 1.373 1.00 97.44 183 LYS A O 1
ATOM 1384 N N . LYS A 1 184 ? -2.131 7.396 2.192 1.00 97.94 184 LYS A N 1
ATOM 1385 C CA . LYS A 1 184 ? -1.329 7.008 1.020 1.00 97.94 184 LYS A CA 1
ATOM 1386 C C . LYS A 1 184 ? -2.186 6.569 -0.159 1.00 97.94 184 LYS A C 1
ATOM 1388 O O . LYS A 1 184 ? -1.773 6.794 -1.289 1.00 97.94 184 LYS A O 1
ATOM 1393 N N . TYR A 1 185 ? -3.393 6.050 0.070 1.00 97.88 185 TYR A N 1
ATOM 1394 C CA . TYR A 1 185 ? -4.341 5.797 -1.023 1.00 97.88 185 TYR A CA 1
ATOM 1395 C C . TYR A 1 185 ? -4.675 7.055 -1.833 1.00 97.88 185 TYR A C 1
ATOM 1397 O O . TYR A 1 185 ? -4.954 6.949 -3.021 1.00 97.88 185 TYR A O 1
ATOM 1405 N N . LEU A 1 186 ? -4.597 8.246 -1.226 1.00 96.81 186 LEU A N 1
ATOM 1406 C CA . LEU A 1 186 ? -4.843 9.519 -1.916 1.00 96.81 186 LEU A CA 1
ATOM 1407 C C . LEU A 1 186 ? -3.747 9.888 -2.931 1.00 96.81 186 LEU A C 1
ATOM 1409 O O . LEU A 1 186 ? -3.890 10.880 -3.636 1.00 96.81 186 LEU A O 1
ATOM 1413 N N . LEU A 1 187 ? -2.651 9.122 -2.992 1.00 98.06 187 LEU A N 1
ATOM 1414 C CA . LEU A 1 187 ? -1.620 9.256 -4.023 1.00 98.06 187 LEU A CA 1
ATOM 1415 C C . LEU A 1 187 ? -1.987 8.532 -5.326 1.00 98.06 187 LEU A C 1
ATOM 1417 O O . LEU A 1 187 ? -1.278 8.701 -6.312 1.00 98.06 187 LEU A O 1
ATOM 1421 N N . ALA A 1 188 ? -3.027 7.694 -5.326 1.00 98.31 188 ALA A N 1
ATOM 1422 C CA . ALA A 1 188 ? -3.434 6.945 -6.506 1.00 98.31 188 ALA A CA 1
ATOM 1423 C C . ALA A 1 188 ? -4.206 7.835 -7.493 1.00 98.31 188 ALA A C 1
ATOM 1425 O O . ALA A 1 188 ? -5.114 8.567 -7.105 1.00 98.31 188 ALA A O 1
ATOM 1426 N N . ASP A 1 189 ? -3.899 7.692 -8.779 1.00 98.50 189 ASP A N 1
ATOM 1427 C CA . ASP A 1 189 ? -4.660 8.255 -9.897 1.00 98.50 189 ASP A CA 1
ATOM 1428 C C . ASP A 1 189 ? -5.974 7.493 -10.137 1.00 98.50 189 ASP A C 1
ATOM 1430 O O . ASP A 1 189 ? -6.900 8.006 -10.765 1.00 98.50 189 ASP A O 1
ATOM 1434 N N . GLY A 1 190 ? -6.082 6.265 -9.621 1.00 97.81 190 GLY A N 1
ATOM 1435 C CA . GLY A 1 190 ? -7.307 5.481 -9.685 1.00 97.81 190 GLY A CA 1
ATOM 1436 C C . GLY A 1 190 ? -7.258 4.178 -8.892 1.00 97.81 190 GLY A C 1
ATOM 1437 O O . GLY A 1 190 ? -6.203 3.705 -8.462 1.00 97.81 190 GLY A O 1
ATOM 1438 N N . PHE A 1 191 ? -8.434 3.575 -8.738 1.00 97.56 191 PHE A N 1
ATOM 1439 C CA . PHE A 1 191 ? -8.624 2.297 -8.059 1.00 97.56 191 PHE A CA 1
ATOM 1440 C C . PHE A 1 191 ? -9.213 1.285 -9.033 1.00 97.56 191 PHE A C 1
ATOM 1442 O O . PHE A 1 191 ? -10.157 1.584 -9.761 1.00 97.56 191 PHE A O 1
ATOM 1449 N N . ILE A 1 192 ? -8.671 0.074 -9.013 1.00 96.69 192 ILE A N 1
ATOM 1450 C CA . ILE A 1 192 ? -9.199 -1.079 -9.732 1.00 96.69 192 ILE A CA 1
ATOM 1451 C C . ILE A 1 192 ? -9.682 -2.046 -8.661 1.00 96.69 192 ILE A C 1
ATOM 1453 O O . ILE A 1 192 ? -8.890 -2.510 -7.846 1.00 96.69 192 ILE A O 1
ATOM 1457 N N . VAL A 1 193 ? -10.977 -2.331 -8.627 1.00 96.00 193 VAL A N 1
ATOM 1458 C CA . VAL A 1 193 ? -11.573 -3.147 -7.565 1.00 96.00 193 VAL A CA 1
ATOM 1459 C C . VAL A 1 193 ? -12.127 -4.419 -8.175 1.00 96.00 193 VAL A C 1
ATOM 1461 O O . VAL A 1 193 ? -12.856 -4.360 -9.161 1.00 96.00 193 VAL A O 1
ATOM 1464 N N . ASN A 1 194 ? -11.777 -5.567 -7.597 1.00 94.56 194 ASN A N 1
ATOM 1465 C CA . ASN A 1 194 ? -12.262 -6.872 -8.035 1.00 94.56 194 ASN A CA 1
ATOM 1466 C C . ASN A 1 194 ? -13.719 -7.103 -7.589 1.00 94.56 194 ASN A C 1
ATOM 1468 O O . ASN A 1 194 ? -14.002 -7.917 -6.714 1.00 94.56 194 ASN A O 1
ATOM 1472 N N . THR A 1 195 ? -14.634 -6.329 -8.169 1.00 93.12 195 THR A N 1
ATOM 1473 C CA . THR A 1 195 ? -16.083 -6.362 -7.940 1.00 93.12 195 THR A CA 1
ATOM 1474 C C . THR A 1 195 ? -16.812 -5.980 -9.233 1.00 93.12 195 THR A C 1
ATOM 1476 O O . THR A 1 195 ? -16.182 -5.602 -10.220 1.00 93.12 195 THR A O 1
ATOM 1479 N N . PHE A 1 196 ? -18.139 -6.045 -9.235 1.00 91.81 196 PHE A N 1
ATOM 1480 C CA . PHE A 1 196 ? -18.989 -5.592 -10.338 1.00 91.81 196 PHE A CA 1
ATOM 1481 C C . PHE A 1 196 ? -20.268 -4.939 -9.796 1.00 91.81 196 PHE A C 1
ATOM 1483 O O . PHE A 1 196 ? -20.626 -5.163 -8.645 1.00 91.81 196 PHE A O 1
ATOM 1490 N N . ASP A 1 197 ? -20.966 -4.154 -10.622 1.00 87.50 197 ASP A N 1
ATOM 1491 C CA . ASP A 1 197 ? -22.078 -3.283 -10.191 1.00 87.50 197 ASP A CA 1
ATOM 1492 C C . ASP A 1 197 ? -23.265 -4.006 -9.537 1.00 87.50 197 ASP A C 1
ATOM 1494 O O . ASP A 1 197 ? -24.001 -3.413 -8.756 1.00 87.50 197 ASP A O 1
ATOM 1498 N N . ALA A 1 198 ? -23.489 -5.273 -9.888 1.00 87.44 198 ALA A N 1
ATOM 1499 C CA . ALA A 1 198 ? -24.595 -6.068 -9.356 1.00 87.44 198 ALA A CA 1
ATOM 1500 C C . ALA A 1 198 ? -24.258 -6.796 -8.036 1.00 87.44 198 ALA A C 1
ATOM 1502 O O . ALA A 1 198 ? -25.088 -7.578 -7.569 1.00 87.44 198 ALA A O 1
ATOM 1503 N N . MET A 1 199 ? -23.059 -6.582 -7.479 1.00 76.44 199 MET A N 1
ATOM 1504 C CA . MET A 1 199 ? -22.592 -7.159 -6.211 1.00 76.44 199 MET A CA 1
ATOM 1505 C C . MET A 1 199 ? -22.815 -6.224 -5.021 1.00 76.44 199 MET A C 1
ATOM 1507 O O . MET A 1 199 ? -22.695 -4.992 -5.194 1.00 76.44 199 MET A O 1
#

Sequence (199 aa):
MGRQATPPAPEKPSAHVFTATLVTYANLSSADHHSTLASLPPCVSTAVLPEVPLDDLPTDARIETRIFTVVKRAHPHLRDLLRSMLASPAGVAAFVADVLGPWALEVSVKLGIPGYVFCTTNLMALHSMICAPQFDKTTSCEFRDLPEPIRLPGCVPLRGADLIDPVQDRTDPVYPLVVELGKKYLLADGFIVNTFDAM

pLDDT: mean 91.11, std 12.66, range [42.0, 98.62]

Radius of gyration: 20.74 Å; Cα contacts (8 Å, |Δi|>4): 247; chains: 1; bounding box: 61×34×61 Å